Protein AF-A0A250X2G1-F1 (afdb_monomer_lite)

pLDDT: mean 75.76, std 16.81, range [29.83, 97.0]

Structure (mmCIF, N/CA/C/O backbone):
data_AF-A0A250X2G1-F1
#
_entry.id   AF-A0A250X2G1-F1
#
loop_
_atom_site.group_PDB
_atom_site.id
_atom_site.type_symbol
_atom_site.label_atom_id
_atom_site.label_alt_id
_atom_site.label_comp_id
_atom_site.label_asym_id
_atom_site.label_entity_id
_atom_site.label_seq_id
_atom_site.pdbx_PDB_ins_code
_atom_site.Cartn_x
_atom_site.Cartn_y
_atom_site.Cartn_z
_atom_site.occupancy
_atom_site.B_iso_or_equiv
_atom_site.auth_seq_id
_atom_site.auth_comp_id
_atom_site.auth_asym_id
_atom_site.auth_atom_id
_atom_site.pdbx_PDB_model_num
ATOM 1 N N . MET A 1 1 ? 35.159 2.764 -26.626 1.00 33.88 1 MET A N 1
ATOM 2 C CA . MET A 1 1 ? 34.575 4.109 -26.476 1.00 33.88 1 MET A CA 1
ATOM 3 C C . MET A 1 1 ? 33.866 4.099 -25.153 1.00 33.88 1 MET A C 1
ATOM 5 O O . MET A 1 1 ? 32.934 3.318 -25.000 1.00 33.88 1 MET A O 1
ATOM 9 N N . ASP A 1 2 ? 34.379 4.866 -24.204 1.00 29.83 2 ASP A N 1
ATOM 10 C CA . ASP A 1 2 ? 33.822 4.927 -22.861 1.00 29.83 2 ASP A CA 1
ATOM 11 C C . ASP A 1 2 ? 32.439 5.571 -22.923 1.00 29.83 2 ASP A C 1
ATOM 13 O O . ASP A 1 2 ? 32.263 6.663 -23.471 1.00 29.83 2 ASP A O 1
ATOM 17 N N . ILE A 1 3 ? 31.443 4.851 -22.412 1.00 40.16 3 ILE A N 1
ATOM 18 C CA . ILE A 1 3 ? 30.078 5.350 -22.293 1.00 40.16 3 ILE A CA 1
ATOM 19 C C . ILE A 1 3 ? 30.082 6.264 -21.069 1.00 40.16 3 ILE A C 1
ATOM 21 O O . ILE A 1 3 ? 29.868 5.811 -19.951 1.00 40.16 3 ILE A O 1
ATOM 25 N N . ASN A 1 4 ? 30.409 7.542 -21.273 1.00 36.25 4 ASN A N 1
ATOM 26 C CA . ASN A 1 4 ? 30.293 8.544 -20.218 1.00 36.25 4 ASN A CA 1
ATOM 27 C C . ASN A 1 4 ? 28.828 8.622 -19.762 1.00 36.25 4 ASN A C 1
ATOM 29 O O . ASN A 1 4 ? 27.943 8.857 -20.586 1.00 36.25 4 ASN A O 1
ATOM 33 N N . ASP A 1 5 ? 28.592 8.514 -18.452 1.00 42.53 5 ASP A N 1
ATOM 34 C CA . ASP A 1 5 ? 27.271 8.577 -17.794 1.00 42.53 5 ASP A CA 1
ATOM 35 C C . ASP A 1 5 ? 26.609 9.978 -17.839 1.00 42.53 5 ASP A C 1
ATOM 37 O O . ASP A 1 5 ? 25.813 10.361 -16.980 1.00 42.53 5 ASP A O 1
ATOM 41 N N . SER A 1 6 ? 26.930 10.788 -18.849 1.00 39.81 6 SER A N 1
ATOM 42 C CA . SER A 1 6 ? 26.427 12.145 -19.038 1.00 39.81 6 SER A CA 1
ATOM 43 C C . SER A 1 6 ? 25.126 12.163 -19.848 1.00 39.81 6 SER A C 1
ATOM 45 O O . SER A 1 6 ? 25.071 12.730 -20.941 1.00 39.81 6 SER A O 1
ATOM 47 N N . TRP A 1 7 ? 24.059 11.588 -19.288 1.00 42.72 7 TRP A N 1
ATOM 48 C CA . TRP A 1 7 ? 22.692 11.968 -19.659 1.00 42.72 7 TRP A CA 1
ATOM 49 C C . TRP A 1 7 ? 22.438 13.365 -19.077 1.00 42.72 7 TRP A C 1
ATOM 51 O O . TRP A 1 7 ? 22.093 13.510 -17.906 1.00 42.72 7 TRP A O 1
ATOM 61 N N . VAL A 1 8 ? 22.737 14.411 -19.853 1.00 39.31 8 VAL A N 1
ATOM 62 C CA . VAL A 1 8 ? 22.739 15.792 -19.347 1.00 39.31 8 VAL A CA 1
ATOM 63 C C . VAL A 1 8 ? 21.312 16.294 -19.131 1.00 39.31 8 VAL A C 1
ATOM 65 O O . VAL A 1 8 ? 20.535 16.470 -20.064 1.00 39.31 8 VAL A O 1
ATOM 68 N N . TYR A 1 9 ? 21.017 16.536 -17.860 1.00 51.47 9 TYR A N 1
ATOM 69 C CA . TYR A 1 9 ? 19.750 16.991 -17.300 1.00 51.47 9 TYR A CA 1
ATOM 70 C C . TYR A 1 9 ? 19.376 18.402 -17.768 1.00 51.47 9 TYR A C 1
ATOM 72 O O . TYR A 1 9 ? 20.171 19.329 -17.609 1.00 51.47 9 TYR A O 1
ATOM 80 N N . GLU A 1 10 ? 18.143 18.591 -18.243 1.00 43.75 10 GLU A N 1
ATOM 81 C CA . GLU A 1 10 ? 17.621 19.930 -18.551 1.00 43.75 10 GLU A CA 1
ATOM 82 C C . GLU A 1 10 ? 16.968 20.589 -17.318 1.00 43.75 10 GLU A C 1
ATOM 84 O O . GLU A 1 10 ? 17.079 21.803 -17.147 1.00 43.75 10 GLU A O 1
ATOM 89 N N . GLN A 1 11 ? 16.397 19.806 -16.384 1.00 41.06 11 GLN A N 1
ATOM 90 C CA . GLN A 1 11 ? 15.993 20.276 -15.048 1.00 41.06 11 GLN A CA 1
ATOM 91 C C . GLN A 1 11 ? 16.309 19.258 -13.939 1.00 41.06 11 GLN A C 1
ATOM 93 O O . GLN A 1 11 ? 16.274 18.044 -14.129 1.00 41.06 11 GLN A O 1
ATOM 98 N N . LYS A 1 12 ? 16.609 19.763 -12.733 1.00 41.03 12 LYS A N 1
ATOM 99 C CA . LYS A 1 12 ? 17.107 19.001 -11.563 1.00 41.03 12 LYS A CA 1
ATOM 100 C C . LYS A 1 12 ? 16.015 18.194 -10.824 1.00 41.03 12 LYS A C 1
ATOM 102 O O . LYS A 1 12 ? 16.063 18.070 -9.601 1.00 41.03 12 LYS A O 1
ATOM 107 N N . GLY A 1 13 ? 15.011 17.706 -11.550 1.00 44.06 13 GLY A N 1
ATOM 108 C CA . GLY A 1 13 ? 13.838 17.021 -10.997 1.00 44.06 13 GLY A CA 1
ATOM 109 C C . GLY A 1 13 ? 13.086 16.107 -11.969 1.00 44.06 13 GLY A C 1
ATOM 110 O O . GLY A 1 13 ? 12.139 15.456 -11.535 1.00 44.06 13 GLY A O 1
ATOM 111 N N . ASP A 1 14 ? 13.498 16.027 -13.237 1.00 42.91 14 ASP A N 1
ATOM 112 C CA . ASP A 1 14 ? 12.907 15.097 -14.201 1.00 42.91 14 ASP A CA 1
ATOM 113 C C . ASP A 1 14 ? 13.538 13.701 -14.065 1.00 42.91 14 ASP A C 1
ATOM 115 O O . ASP A 1 14 ? 14.758 13.566 -13.955 1.00 42.91 14 ASP A O 1
ATOM 119 N N . ASP A 1 15 ? 12.704 12.657 -14.073 1.00 50.09 15 ASP A N 1
ATOM 120 C CA . ASP A 1 15 ? 13.157 11.260 -14.079 1.00 50.09 15 ASP A CA 1
ATOM 121 C C . ASP A 1 15 ? 13.902 10.981 -15.404 1.00 50.09 15 ASP A C 1
ATOM 123 O O . ASP A 1 15 ? 13.287 11.114 -16.470 1.00 50.09 15 ASP A O 1
ATOM 127 N N . PRO A 1 16 ? 15.198 10.603 -15.384 1.00 50.06 16 PRO A N 1
ATOM 128 C CA . PRO A 1 16 ? 15.990 10.407 -16.602 1.00 50.06 16 PRO A CA 1
ATOM 129 C C . PRO A 1 16 ? 15.422 9.323 -17.528 1.00 50.06 16 PRO A C 1
ATOM 131 O O . PRO A 1 16 ? 15.729 9.312 -18.720 1.00 50.06 16 PRO A O 1
ATOM 134 N N . ASP A 1 17 ? 14.555 8.442 -17.021 1.00 55.06 17 ASP A N 1
ATOM 135 C CA . ASP A 1 17 ? 13.946 7.386 -17.820 1.00 55.06 17 ASP A CA 1
ATOM 136 C C . ASP A 1 17 ? 12.686 7.839 -18.594 1.00 55.06 17 ASP A C 1
ATOM 138 O O . ASP A 1 17 ? 12.132 7.046 -19.365 1.00 55.06 17 ASP A O 1
ATOM 142 N N . MET A 1 18 ? 12.184 9.068 -18.404 1.00 54.69 18 MET A N 1
ATOM 143 C CA . MET A 1 18 ? 10.912 9.496 -19.014 1.00 54.69 18 MET A CA 1
ATOM 144 C C . MET A 1 18 ? 10.979 9.748 -20.525 1.00 54.69 18 MET A C 1
ATOM 146 O O . MET A 1 18 ? 9.951 9.634 -21.194 1.00 54.69 18 MET A O 1
ATOM 150 N N . PHE A 1 19 ? 12.151 10.070 -21.074 1.00 63.50 19 PHE A N 1
ATOM 151 C CA . PHE A 1 19 ? 12.263 10.577 -22.442 1.00 63.50 19 PHE A CA 1
ATOM 152 C C . PHE A 1 19 ? 12.834 9.533 -23.404 1.00 63.50 19 PHE A C 1
ATOM 154 O O . PHE A 1 19 ? 14.001 9.151 -23.331 1.00 63.50 19 PHE A O 1
ATOM 161 N N . GLY A 1 20 ? 11.980 9.070 -24.321 1.00 69.44 20 GLY A N 1
ATOM 162 C CA . GLY A 1 20 ? 12.413 8.322 -25.500 1.00 69.44 20 GLY A CA 1
ATOM 163 C C . GLY A 1 20 ? 12.971 9.254 -26.576 1.00 69.44 20 GLY A C 1
ATOM 164 O O . GLY A 1 20 ? 12.883 10.474 -26.469 1.00 69.44 20 GLY A O 1
ATOM 165 N N . CYS A 1 21 ? 13.510 8.684 -27.645 1.00 76.25 21 CYS A N 1
ATOM 166 C CA . CYS A 1 21 ? 13.872 9.436 -28.841 1.00 76.25 21 CYS A CA 1
ATOM 167 C C . CYS A 1 21 ? 13.600 8.592 -30.086 1.00 76.25 21 CYS A C 1
ATOM 169 O O . CYS A 1 21 ? 13.632 7.360 -30.041 1.00 76.25 21 CYS A O 1
ATOM 171 N N . SER A 1 22 ? 13.360 9.248 -31.219 1.00 72.81 22 SER A N 1
ATOM 172 C CA . SER A 1 22 ? 13.334 8.569 -32.515 1.00 72.81 22 SER A CA 1
ATOM 173 C C . SER A 1 22 ? 14.594 8.884 -33.309 1.00 72.81 22 SER A C 1
ATOM 175 O O . SER A 1 22 ? 15.110 10.000 -33.276 1.00 72.81 22 SER A O 1
ATOM 177 N N . THR A 1 23 ? 15.060 7.913 -34.092 1.00 66.62 23 THR A N 1
ATOM 178 C CA . THR A 1 23 ? 16.012 8.175 -35.173 1.00 66.62 23 THR A CA 1
ATOM 179 C C . THR A 1 23 ? 15.367 9.071 -36.232 1.00 66.62 23 THR A C 1
ATOM 181 O O . THR A 1 23 ? 14.164 8.967 -36.489 1.00 66.62 23 THR A O 1
ATOM 184 N N . SER A 1 24 ? 16.179 9.902 -36.889 1.00 56.06 24 SER A N 1
ATOM 185 C CA . SER A 1 24 ? 15.794 10.913 -37.894 1.00 56.06 24 SER A CA 1
ATOM 186 C C . SER A 1 24 ? 15.212 10.362 -39.209 1.0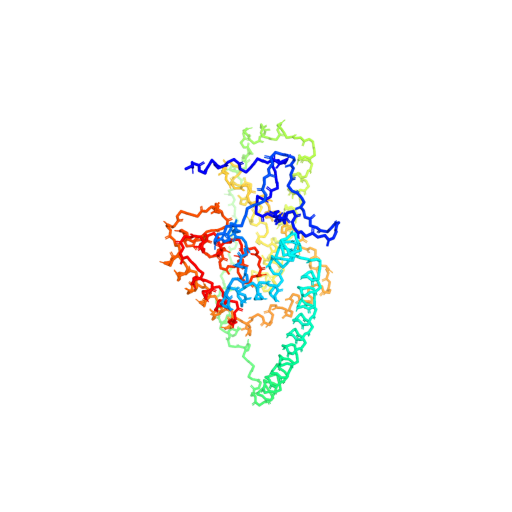0 56.06 24 SER A C 1
ATOM 188 O O . SER A 1 24 ? 15.022 11.100 -40.169 1.00 56.06 24 SER A O 1
ATOM 190 N N . THR A 1 25 ? 14.926 9.063 -39.270 1.00 54.12 25 THR A N 1
ATOM 191 C CA . THR A 1 25 ? 14.362 8.346 -40.422 1.00 54.12 25 THR A CA 1
ATOM 192 C C . THR A 1 25 ? 12.835 8.185 -40.359 1.00 54.12 25 THR A C 1
ATOM 194 O O . THR A 1 25 ? 12.277 7.383 -41.108 1.00 54.12 25 THR A O 1
ATOM 197 N N . LYS A 1 26 ? 12.142 8.908 -39.466 1.00 54.53 26 LYS A N 1
ATOM 198 C CA . LYS A 1 26 ? 10.669 8.932 -39.357 1.00 54.53 26 LYS A CA 1
ATOM 199 C C . LYS A 1 26 ? 10.124 10.347 -39.624 1.00 54.53 26 LYS A C 1
ATOM 201 O O . LYS A 1 26 ? 10.763 11.306 -39.218 1.00 54.53 26 LYS A O 1
ATOM 206 N N . GLU A 1 27 ? 8.945 10.449 -40.261 1.00 48.59 27 GLU A N 1
ATOM 207 C CA . GLU A 1 27 ? 8.225 11.684 -40.673 1.00 48.59 27 GLU A CA 1
ATOM 208 C C . GLU A 1 27 ? 6.735 11.633 -40.234 1.00 48.59 27 GLU A C 1
ATOM 210 O O . GLU A 1 27 ? 6.148 10.560 -40.361 1.00 48.59 27 GLU A O 1
ATOM 215 N N . GLY A 1 28 ? 6.026 12.662 -39.714 1.00 55.69 28 GLY A N 1
ATOM 216 C CA . GLY A 1 28 ? 6.339 14.062 -39.322 1.00 55.69 28 GLY A CA 1
ATOM 217 C C . GLY A 1 28 ? 6.015 14.392 -37.827 1.00 55.69 28 GLY A C 1
ATOM 218 O O . GLY A 1 28 ? 5.289 13.642 -37.203 1.00 55.69 28 GLY A O 1
ATOM 219 N N . TRP A 1 29 ? 6.451 15.525 -37.253 1.00 59.16 29 TRP A N 1
ATOM 220 C CA . TRP A 1 29 ? 5.910 16.226 -36.042 1.00 59.16 29 TRP A CA 1
ATOM 221 C C . TRP A 1 29 ? 5.756 15.557 -34.646 1.00 59.16 29 TRP A C 1
ATOM 223 O O . TRP A 1 29 ? 5.623 16.303 -33.677 1.00 59.16 29 TRP A O 1
ATOM 233 N N . TRP A 1 30 ? 5.683 14.230 -34.489 1.00 62.72 30 TRP A N 1
ATOM 234 C CA . TRP A 1 30 ? 5.196 13.594 -33.237 1.00 62.72 30 TRP A CA 1
ATOM 235 C C . TRP A 1 30 ? 6.233 12.813 -32.418 1.00 62.72 30 TRP A C 1
ATOM 237 O O . TRP A 1 30 ? 5.886 12.305 -31.353 1.00 62.72 30 TRP A O 1
ATOM 247 N N . TRP A 1 31 ? 7.464 12.641 -32.903 1.00 64.38 31 TRP A N 1
ATOM 248 C CA . TRP A 1 31 ? 8.543 12.073 -32.085 1.00 64.38 31 TRP A CA 1
ATOM 249 C C . TRP A 1 31 ? 9.261 13.174 -31.310 1.00 64.38 31 TRP A C 1
ATOM 251 O O . TRP A 1 31 ? 9.264 14.343 -31.697 1.00 64.38 31 TRP A O 1
ATOM 261 N N . ARG A 1 32 ? 9.945 12.770 -30.241 1.00 71.88 32 ARG A N 1
ATOM 262 C CA . ARG A 1 32 ? 10.913 13.621 -29.557 1.00 71.88 32 ARG A CA 1
ATOM 263 C C . ARG A 1 32 ? 12.231 13.612 -30.331 1.00 71.88 32 ARG A C 1
ATOM 265 O O . ARG A 1 32 ? 12.871 12.566 -30.467 1.00 71.88 32 ARG A O 1
ATOM 272 N N . GLU A 1 33 ? 12.618 14.771 -30.852 1.00 71.44 33 GLU A N 1
ATOM 273 C CA . GLU A 1 33 ? 13.955 14.995 -31.409 1.00 71.44 33 GLU A CA 1
ATOM 274 C C . GLU A 1 33 ? 14.975 15.175 -30.287 1.00 71.44 33 GLU A C 1
ATOM 276 O O . GLU A 1 33 ? 14.679 15.743 -29.233 1.00 71.44 33 GLU A O 1
ATOM 281 N N . CYS A 1 34 ? 16.189 14.680 -30.511 1.00 73.88 34 CYS A N 1
ATOM 282 C CA . CYS A 1 34 ? 17.312 14.976 -29.636 1.00 73.88 34 CYS A CA 1
ATOM 283 C C . CYS A 1 34 ? 17.761 16.439 -29.835 1.00 73.88 34 CYS A C 1
ATOM 285 O O . CYS A 1 34 ? 17.737 16.921 -30.970 1.00 73.88 34 CYS A O 1
ATOM 287 N N . PRO A 1 35 ? 18.217 17.148 -28.783 1.00 76.88 35 PRO A N 1
ATOM 288 C CA . PRO A 1 35 ? 18.812 18.474 -28.945 1.00 76.88 35 PRO A CA 1
ATOM 289 C C . PRO A 1 35 ? 20.050 18.416 -29.850 1.00 76.88 35 PRO A C 1
ATOM 291 O O . PRO A 1 35 ? 20.709 17.382 -29.923 1.00 76.88 35 PRO A O 1
ATOM 294 N N . SER A 1 36 ? 20.424 19.536 -30.475 1.00 74.88 36 SER A N 1
ATOM 295 C CA . SER A 1 36 ? 21.350 19.622 -31.625 1.00 74.88 36 SER A CA 1
ATOM 296 C C . SER A 1 36 ? 22.748 18.988 -31.483 1.00 74.88 36 SER A C 1
ATOM 298 O O . SER A 1 36 ? 23.453 18.868 -32.480 1.00 74.88 36 SER A O 1
ATOM 300 N N . ASN A 1 37 ? 23.158 18.601 -30.271 1.00 81.12 37 ASN A N 1
ATOM 301 C CA . ASN A 1 37 ? 24.442 17.955 -29.967 1.00 81.12 37 ASN A CA 1
ATOM 302 C C . ASN A 1 37 ? 24.308 16.466 -29.572 1.00 81.12 37 ASN A C 1
ATOM 304 O O . ASN A 1 37 ? 25.303 15.845 -29.203 1.00 81.12 37 ASN A O 1
ATOM 308 N N . TYR A 1 38 ? 23.102 15.892 -29.621 1.00 75.75 38 TYR A N 1
ATOM 309 C CA . TYR A 1 38 ? 22.805 14.519 -29.207 1.00 75.75 38 TYR A CA 1
ATOM 310 C C . TYR A 1 38 ? 22.219 13.714 -30.367 1.00 75.75 38 TYR A C 1
ATOM 312 O O . TYR A 1 38 ? 21.352 14.189 -31.095 1.00 75.75 38 TYR A O 1
ATOM 320 N N . ASN A 1 39 ? 22.653 12.461 -30.497 1.00 76.88 39 ASN A N 1
ATOM 321 C CA . ASN A 1 39 ? 22.121 11.516 -31.474 1.00 76.88 39 ASN A CA 1
ATOM 322 C C . ASN A 1 39 ? 21.300 10.439 -30.764 1.00 76.88 39 ASN A C 1
ATOM 324 O O . ASN A 1 39 ? 21.761 9.857 -29.782 1.00 76.88 39 ASN A O 1
ATOM 328 N N . CYS A 1 40 ? 20.118 10.127 -31.295 1.00 76.94 40 CYS A N 1
ATOM 329 C CA . CYS A 1 40 ? 19.324 9.009 -30.800 1.00 76.94 40 CYS A CA 1
ATOM 330 C C . CYS A 1 40 ? 19.981 7.674 -31.182 1.00 76.94 40 CYS A C 1
ATOM 332 O O . CYS A 1 40 ? 20.226 7.420 -32.364 1.00 76.94 40 CYS A O 1
ATOM 334 N N . ILE A 1 41 ? 20.238 6.815 -30.193 1.00 77.44 41 ILE A N 1
ATOM 335 C CA . ILE A 1 41 ? 20.803 5.474 -30.386 1.00 77.44 41 ILE A CA 1
ATOM 336 C C . ILE A 1 41 ? 19.870 4.404 -29.816 1.00 77.44 41 ILE A C 1
ATOM 338 O O . ILE A 1 41 ? 19.282 4.570 -28.751 1.00 77.44 41 ILE A O 1
ATOM 342 N N . THR A 1 42 ? 19.750 3.278 -30.515 1.00 77.31 42 THR A N 1
ATOM 343 C CA . THR A 1 42 ? 18.987 2.115 -30.046 1.00 77.31 42 THR A CA 1
ATOM 344 C C . THR A 1 42 ? 19.885 1.204 -29.212 1.00 77.31 42 THR A C 1
ATOM 346 O O . THR A 1 42 ? 20.829 0.617 -29.745 1.00 77.31 42 THR A O 1
ATOM 349 N N . THR A 1 43 ? 19.596 1.056 -27.920 1.00 73.88 43 THR A N 1
ATOM 350 C CA . THR A 1 43 ? 20.282 0.101 -27.038 1.00 73.88 43 THR A CA 1
ATOM 351 C C . THR A 1 43 ? 19.658 -1.294 -27.132 1.00 73.88 43 THR A C 1
ATOM 353 O O . THR A 1 43 ? 18.470 -1.437 -27.412 1.00 73.88 43 THR A O 1
ATOM 356 N N . ALA A 1 44 ? 20.455 -2.341 -26.888 1.00 70.19 44 ALA A N 1
ATOM 357 C CA . ALA A 1 44 ? 19.969 -3.727 -26.889 1.00 70.19 44 ALA A CA 1
ATOM 358 C C . ALA A 1 44 ? 19.073 -4.055 -25.677 1.00 70.19 44 ALA A C 1
ATOM 360 O O . ALA A 1 44 ? 18.228 -4.944 -25.751 1.00 70.19 44 ALA A O 1
ATOM 361 N N . GLU A 1 45 ? 19.242 -3.320 -24.575 1.00 68.88 45 GLU A N 1
ATOM 362 C CA . GLU A 1 45 ? 18.444 -3.440 -23.357 1.00 68.88 45 GLU A CA 1
ATOM 363 C C . GLU A 1 45 ? 17.752 -2.115 -23.019 1.00 68.88 45 GLU A C 1
ATOM 365 O O . GLU A 1 45 ? 18.212 -1.032 -23.394 1.00 68.88 45 GLU A O 1
ATOM 370 N N . SER A 1 46 ? 16.625 -2.205 -22.310 1.00 70.31 46 SER A N 1
ATOM 371 C CA . SER A 1 46 ? 15.859 -1.039 -21.867 1.00 70.31 46 SER A CA 1
ATOM 372 C C . SER A 1 46 ? 16.565 -0.337 -20.711 1.00 70.31 46 SER A C 1
ATOM 374 O O . SER A 1 46 ? 16.686 -0.890 -19.621 1.00 70.31 46 SER A O 1
ATOM 376 N N . THR A 1 47 ? 16.922 0.928 -20.907 1.00 69.00 47 THR A N 1
ATOM 377 C CA . THR A 1 47 ? 17.385 1.830 -19.844 1.00 69.00 47 THR A CA 1
ATOM 378 C C . THR A 1 47 ? 16.248 2.344 -18.950 1.00 69.00 47 THR A C 1
ATOM 380 O O . THR A 1 47 ? 16.417 3.361 -18.302 1.00 69.00 47 THR A O 1
ATOM 383 N N . ALA A 1 48 ? 15.070 1.712 -18.905 1.00 69.50 48 ALA A N 1
ATOM 384 C CA . ALA A 1 48 ? 14.002 2.090 -17.971 1.00 69.50 48 ALA A CA 1
ATOM 385 C C . ALA A 1 48 ? 14.144 1.337 -16.636 1.00 69.50 48 ALA A C 1
ATOM 387 O O . ALA A 1 48 ? 14.297 0.120 -16.624 1.00 69.50 48 ALA A O 1
ATOM 388 N N . VAL A 1 49 ? 14.053 2.030 -15.499 1.00 71.94 49 VAL A N 1
ATOM 389 C CA . VAL A 1 49 ? 13.760 1.434 -14.186 1.00 71.94 49 VAL A CA 1
ATOM 390 C C . VAL A 1 49 ? 12.301 0.978 -14.188 1.00 71.94 49 VAL A C 1
ATOM 392 O O . VAL A 1 49 ? 11.996 -0.079 -13.661 1.00 71.94 49 VAL A O 1
ATOM 395 N N . ASN A 1 50 ? 11.394 1.731 -14.819 1.00 77.69 50 ASN A N 1
ATOM 396 C CA . ASN A 1 50 ? 9.956 1.595 -14.561 1.00 77.69 50 ASN A CA 1
ATOM 397 C C . ASN A 1 50 ? 9.177 0.763 -15.615 1.00 77.69 50 ASN A C 1
ATOM 399 O O . ASN A 1 50 ? 7.967 0.583 -15.474 1.00 77.69 50 ASN A O 1
ATOM 403 N N . ALA A 1 51 ? 9.827 0.241 -16.671 1.00 81.69 51 ALA A N 1
ATOM 404 C CA . ALA A 1 51 ? 9.159 -0.432 -17.803 1.00 81.69 51 ALA A CA 1
ATOM 405 C C . ALA A 1 51 ? 9.947 -1.616 -18.404 1.00 81.69 51 ALA A C 1
ATOM 407 O O . ALA A 1 51 ? 11.151 -1.514 -18.643 1.00 81.69 51 ALA A O 1
ATOM 408 N N . ALA A 1 52 ? 9.244 -2.710 -18.726 1.00 85.50 52 ALA A N 1
ATOM 409 C CA . ALA A 1 52 ? 9.821 -3.921 -19.329 1.00 85.50 52 ALA A CA 1
ATOM 410 C C . ALA A 1 52 ? 10.006 -3.820 -20.857 1.00 85.50 52 ALA A C 1
ATOM 412 O O . ALA A 1 52 ? 11.001 -4.302 -21.406 1.00 85.50 52 ALA A O 1
ATOM 413 N N . GLY A 1 53 ? 9.069 -3.163 -21.544 1.00 86.69 53 GLY A N 1
ATOM 414 C CA . GLY A 1 53 ? 9.084 -2.982 -22.996 1.00 86.69 53 GLY A CA 1
ATOM 415 C C . GLY A 1 53 ? 8.577 -4.201 -23.776 1.00 86.69 53 GLY A C 1
ATOM 416 O O . GLY A 1 53 ? 8.078 -5.170 -23.214 1.00 86.69 53 GLY A O 1
ATOM 417 N N . PHE A 1 54 ? 8.697 -4.146 -25.104 1.00 88.44 54 PHE A N 1
ATOM 418 C CA . PHE A 1 54 ? 8.007 -5.067 -26.022 1.00 88.44 54 PHE A CA 1
ATOM 419 C C . PHE A 1 54 ? 8.940 -6.002 -26.819 1.00 88.44 54 PHE A C 1
ATOM 421 O O . PHE A 1 54 ? 8.508 -6.627 -27.782 1.00 88.44 54 PHE A O 1
ATOM 428 N N . HIS A 1 55 ? 10.214 -6.132 -26.426 1.00 85.94 55 HIS A N 1
ATOM 429 C CA . HIS A 1 55 ? 11.232 -6.891 -27.178 1.00 85.94 55 HIS A CA 1
ATOM 430 C C . HIS A 1 55 ? 10.937 -8.395 -27.329 1.00 85.94 55 HIS A C 1
ATOM 432 O O . HIS A 1 55 ? 11.435 -9.036 -28.249 1.00 85.94 55 HIS A O 1
ATOM 438 N N . ASN A 1 56 ? 10.146 -8.976 -26.424 1.00 90.25 56 ASN A N 1
ATOM 439 C CA . ASN A 1 56 ? 9.667 -10.354 -26.516 1.00 90.25 56 ASN A CA 1
ATOM 440 C C . ASN A 1 56 ? 8.302 -10.495 -25.822 1.00 90.25 56 ASN A C 1
ATOM 442 O O . ASN A 1 56 ? 7.883 -9.613 -25.072 1.00 90.25 56 ASN A O 1
ATOM 446 N N . ALA A 1 57 ? 7.623 -11.624 -26.042 1.00 92.75 57 ALA A N 1
ATOM 447 C CA . ALA A 1 57 ? 6.280 -11.872 -25.513 1.00 92.75 57 ALA A CA 1
ATOM 448 C C . ALA A 1 57 ? 6.187 -11.828 -23.972 1.00 92.75 57 ALA A C 1
ATOM 450 O O . ALA A 1 57 ? 5.157 -11.420 -23.441 1.00 92.75 57 ALA A O 1
ATOM 451 N N . GLY A 1 58 ? 7.248 -12.209 -23.250 1.00 90.75 58 GLY A N 1
ATOM 452 C CA . GLY A 1 58 ? 7.282 -12.171 -21.784 1.00 90.75 58 GLY A CA 1
ATOM 453 C C . GLY A 1 58 ? 7.367 -10.745 -21.236 1.00 90.75 58 GLY A C 1
ATOM 454 O O . GLY A 1 58 ? 6.595 -10.377 -20.353 1.00 90.75 58 GLY A O 1
ATOM 455 N N . LEU A 1 59 ? 8.246 -9.914 -21.804 1.00 89.88 59 LEU A N 1
ATOM 456 C CA . LEU A 1 59 ? 8.343 -8.493 -21.447 1.00 89.88 59 LEU A CA 1
ATOM 457 C C . LEU A 1 59 ? 7.076 -7.729 -21.854 1.00 89.88 59 LEU A C 1
ATOM 459 O O . LEU A 1 59 ? 6.532 -6.979 -21.046 1.00 89.88 59 LEU A O 1
ATOM 463 N N . ALA A 1 60 ? 6.538 -8.012 -23.046 1.00 92.56 60 ALA A N 1
ATOM 464 C CA . ALA A 1 60 ? 5.276 -7.443 -23.512 1.00 92.56 60 ALA A CA 1
ATOM 465 C C . ALA A 1 60 ? 4.103 -7.801 -22.581 1.00 92.56 60 ALA A C 1
ATOM 467 O O . ALA A 1 60 ? 3.263 -6.949 -22.301 1.00 92.56 60 ALA A O 1
ATOM 468 N N . PHE A 1 61 ? 4.059 -9.029 -22.047 1.00 93.25 61 PHE A N 1
ATOM 469 C CA . PHE A 1 61 ? 3.085 -9.411 -21.023 1.00 93.25 61 PHE A CA 1
ATOM 470 C C . PHE A 1 61 ? 3.256 -8.596 -19.731 1.00 93.25 61 PHE A C 1
ATOM 472 O O . PHE A 1 61 ? 2.262 -8.113 -19.197 1.00 93.25 61 PHE A O 1
ATOM 479 N N . ILE A 1 62 ? 4.489 -8.382 -19.257 1.00 92.44 62 ILE A N 1
ATOM 480 C CA . ILE A 1 62 ? 4.766 -7.587 -18.046 1.00 92.44 62 ILE A CA 1
ATOM 481 C C . ILE A 1 62 ? 4.393 -6.106 -18.244 1.00 92.44 62 ILE A C 1
ATOM 483 O O . ILE A 1 62 ? 3.756 -5.521 -17.368 1.00 92.44 62 ILE A O 1
ATOM 487 N N . THR A 1 63 ? 4.715 -5.496 -19.388 1.00 91.88 63 THR A N 1
ATOM 488 C CA . THR A 1 63 ? 4.297 -4.114 -19.691 1.00 91.88 63 THR A CA 1
ATOM 489 C C . THR A 1 63 ? 2.779 -4.006 -19.889 1.00 91.88 63 THR A C 1
ATOM 491 O O . THR A 1 63 ? 2.166 -3.066 -19.387 1.00 91.88 63 THR A O 1
ATOM 494 N N . ASN A 1 64 ? 2.123 -4.982 -20.523 1.00 93.12 64 ASN A N 1
ATOM 495 C CA . ASN A 1 64 ? 0.658 -4.986 -20.604 1.00 93.12 64 ASN A CA 1
ATOM 496 C C . ASN A 1 64 ? 0.014 -5.157 -19.222 1.00 93.12 64 ASN A C 1
ATOM 498 O O . ASN A 1 64 ? -0.966 -4.480 -18.925 1.00 93.12 64 ASN A O 1
ATOM 502 N N . TRP A 1 65 ? 0.598 -5.985 -18.352 1.00 91.62 65 TRP A N 1
ATOM 503 C CA . TRP A 1 65 ? 0.187 -6.114 -16.957 1.00 91.62 65 TRP A CA 1
ATOM 504 C C . TRP A 1 65 ? 0.273 -4.771 -16.214 1.00 91.62 65 TRP A C 1
ATOM 506 O O . TRP A 1 65 ? -0.724 -4.371 -15.622 1.00 91.62 65 TRP A O 1
ATOM 516 N N . GLN A 1 66 ? 1.393 -4.034 -16.322 1.00 91.56 66 GLN A N 1
ATOM 517 C CA . GLN A 1 66 ? 1.550 -2.672 -15.760 1.00 91.56 66 GLN A CA 1
ATOM 518 C C . GLN A 1 66 ? 0.433 -1.717 -16.192 1.00 91.56 66 GLN A C 1
ATOM 520 O O . GLN A 1 66 ? -0.124 -0.973 -15.381 1.00 91.56 66 GLN A O 1
ATOM 525 N N . ILE A 1 67 ? 0.113 -1.728 -17.489 1.00 91.75 67 ILE A N 1
ATOM 526 C CA . ILE A 1 67 ? -0.925 -0.871 -18.063 1.00 91.75 67 ILE A CA 1
ATOM 527 C C . ILE A 1 67 ? -2.305 -1.288 -17.532 1.00 91.75 67 ILE A C 1
ATOM 529 O O . ILE A 1 67 ? -3.110 -0.433 -17.167 1.00 91.75 67 ILE A O 1
ATOM 533 N N . MET A 1 68 ? -2.567 -2.593 -17.417 1.00 90.44 68 MET A N 1
ATOM 534 C CA . MET A 1 68 ? -3.824 -3.132 -16.890 1.00 90.44 68 MET A CA 1
ATOM 535 C C . MET A 1 68 ? -4.026 -2.879 -15.388 1.00 90.44 68 MET A C 1
ATOM 537 O O . MET A 1 68 ? -5.169 -2.685 -14.979 1.00 90.44 68 MET A O 1
ATOM 541 N N . THR A 1 69 ? -2.960 -2.842 -14.581 1.00 90.00 69 THR A N 1
ATOM 542 C CA . THR A 1 69 ? -3.012 -2.473 -13.152 1.00 90.00 69 THR A CA 1
ATOM 543 C C . THR A 1 69 ? -3.044 -0.963 -12.907 1.00 90.00 69 THR A C 1
ATOM 545 O O . THR A 1 69 ? -3.132 -0.549 -11.756 1.00 90.00 69 THR A O 1
ATOM 548 N N . LEU A 1 70 ? -3.009 -0.136 -13.962 1.00 90.00 70 LEU A N 1
ATOM 549 C CA . LEU A 1 70 ? -2.954 1.333 -13.898 1.00 90.00 70 LEU A CA 1
ATOM 550 C C . LEU A 1 70 ? -1.697 1.884 -13.193 1.00 90.00 70 LEU A C 1
ATOM 552 O O . LEU A 1 70 ? -1.691 3.021 -12.722 1.00 90.00 70 LEU A O 1
ATOM 556 N N . THR A 1 71 ? -0.598 1.127 -13.186 1.00 88.25 71 THR A N 1
ATOM 557 C CA . THR A 1 71 ? 0.649 1.481 -12.486 1.00 88.25 71 THR A CA 1
ATOM 558 C C . THR A 1 71 ? 1.766 1.776 -13.481 1.00 88.25 71 THR A C 1
ATOM 560 O O . THR A 1 71 ? 2.231 0.877 -14.179 1.00 88.25 71 THR A O 1
ATOM 563 N N . GLY A 1 72 ? 2.186 3.040 -13.593 1.00 86.44 72 GLY A N 1
ATOM 564 C CA . GLY A 1 72 ? 3.147 3.462 -14.625 1.00 86.44 72 GLY A CA 1
ATOM 565 C C . GLY A 1 72 ? 2.615 3.344 -16.063 1.00 86.44 72 GLY A C 1
ATOM 566 O O . GLY A 1 72 ? 3.397 3.285 -17.015 1.00 86.44 72 GLY A O 1
ATOM 567 N N . TRP A 1 73 ? 1.291 3.295 -16.246 1.00 88.62 73 TRP A N 1
ATOM 568 C CA . TRP A 1 73 ? 0.669 3.157 -17.567 1.00 88.62 73 TRP A CA 1
ATOM 569 C C . TRP A 1 73 ? 0.929 4.379 -18.461 1.00 88.62 73 TRP A C 1
ATOM 571 O O . TRP A 1 73 ? 1.237 4.218 -19.640 1.00 88.62 73 TRP A O 1
ATOM 581 N N . THR A 1 74 ? 0.884 5.591 -17.895 1.00 88.12 74 THR A N 1
ATOM 582 C CA . THR A 1 74 ? 1.213 6.848 -18.587 1.00 88.12 74 THR A CA 1
ATOM 583 C C . THR A 1 74 ? 2.668 6.873 -19.039 1.00 88.12 74 THR A C 1
ATOM 585 O O . THR A 1 74 ? 2.943 7.231 -20.178 1.00 88.12 74 THR A O 1
ATOM 588 N N . PHE A 1 75 ? 3.591 6.436 -18.181 1.00 85.44 75 PHE A N 1
ATOM 589 C CA . PHE A 1 75 ? 5.016 6.333 -18.491 1.00 85.44 75 PHE A CA 1
ATOM 590 C C . PHE A 1 75 ? 5.263 5.391 -19.679 1.00 85.44 75 PHE A C 1
ATOM 592 O O . PHE A 1 75 ? 5.891 5.788 -20.658 1.00 85.44 75 PHE A O 1
ATOM 599 N N . ASN A 1 76 ? 4.695 4.178 -19.649 1.00 87.69 76 ASN A N 1
ATOM 600 C CA . ASN A 1 76 ? 4.771 3.247 -20.781 1.00 87.69 76 ASN A CA 1
ATOM 601 C C . ASN A 1 76 ? 4.133 3.839 -22.052 1.00 87.69 76 ASN A C 1
ATOM 603 O O . ASN A 1 76 ? 4.681 3.684 -23.142 1.00 87.69 76 ASN A O 1
ATOM 607 N N . MET A 1 77 ? 3.002 4.541 -21.923 1.00 88.31 77 MET A N 1
ATOM 608 C CA . MET A 1 77 ? 2.321 5.197 -23.039 1.00 88.31 77 MET A CA 1
ATOM 609 C C . MET A 1 77 ? 3.204 6.269 -23.696 1.00 88.31 77 MET A C 1
ATOM 611 O O . MET A 1 77 ? 3.502 6.147 -24.882 1.00 88.31 77 MET A O 1
ATOM 615 N N . PHE A 1 78 ? 3.659 7.276 -22.944 1.00 84.69 78 PHE A N 1
ATOM 616 C CA . PHE A 1 78 ? 4.483 8.368 -23.474 1.00 84.69 78 PHE A CA 1
ATOM 617 C C . PHE A 1 78 ? 5.828 7.864 -24.010 1.00 84.69 78 PHE A C 1
ATOM 619 O O . PHE A 1 78 ? 6.184 8.187 -25.140 1.00 84.69 78 PHE A O 1
ATOM 626 N N . ARG A 1 79 ? 6.514 6.965 -23.288 1.00 81.88 79 ARG A N 1
ATOM 627 C CA . ARG A 1 79 ? 7.772 6.365 -23.762 1.00 81.88 79 ARG A CA 1
ATOM 628 C C . ARG A 1 79 ? 7.589 5.555 -25.051 1.00 81.88 79 ARG A C 1
ATOM 630 O O . ARG A 1 79 ? 8.512 5.491 -25.858 1.00 81.88 79 ARG A O 1
ATOM 637 N N . THR A 1 80 ? 6.425 4.944 -25.284 1.00 83.25 80 THR A N 1
ATOM 638 C CA . THR A 1 80 ? 6.161 4.246 -26.557 1.00 83.25 80 THR A CA 1
ATOM 639 C C . THR A 1 80 ? 5.783 5.229 -27.672 1.00 83.25 80 THR A C 1
ATOM 641 O O . THR A 1 80 ? 6.219 5.041 -28.804 1.00 83.25 80 THR A O 1
ATOM 644 N N . ILE A 1 81 ? 5.068 6.321 -27.370 1.00 83.31 81 ILE A N 1
ATOM 645 C CA . ILE A 1 81 ? 4.798 7.405 -28.334 1.00 83.31 81 ILE A CA 1
ATOM 646 C C . ILE A 1 81 ? 6.111 8.023 -28.843 1.00 83.31 81 ILE A C 1
ATOM 648 O O . ILE A 1 81 ? 6.332 8.021 -30.054 1.00 83.31 81 ILE A O 1
ATOM 652 N N . ASP A 1 82 ? 6.994 8.457 -27.933 1.00 79.81 82 ASP A N 1
ATOM 653 C CA . ASP A 1 82 ? 8.265 9.128 -28.256 1.00 79.81 82 ASP A CA 1
ATOM 654 C C . ASP A 1 82 ? 9.188 8.254 -29.129 1.00 79.81 82 ASP A C 1
ATOM 656 O O . ASP A 1 82 ? 9.862 8.763 -30.026 1.00 79.81 82 ASP A O 1
ATOM 660 N N . ASN A 1 83 ? 9.200 6.934 -28.892 1.00 76.38 83 ASN A N 1
ATOM 661 C CA . ASN A 1 83 ? 10.060 5.984 -29.607 1.00 76.38 83 ASN A CA 1
ATOM 662 C C . ASN A 1 83 ? 9.429 5.412 -30.895 1.00 76.38 83 ASN A C 1
ATOM 664 O O . ASN A 1 83 ? 10.162 5.075 -31.830 1.00 76.38 83 ASN A O 1
ATOM 668 N N . SER A 1 84 ? 8.100 5.234 -30.970 1.00 77.81 84 SER A N 1
ATOM 669 C CA . SER A 1 84 ? 7.441 4.526 -32.084 1.00 77.81 84 SER A CA 1
ATOM 670 C C . SER A 1 84 ? 6.506 5.395 -32.924 1.00 77.81 84 SER A C 1
ATOM 672 O O . SER A 1 84 ? 6.821 5.625 -34.094 1.00 77.81 84 SER A O 1
ATOM 674 N N . SER A 1 85 ? 5.355 5.797 -32.374 1.00 79.44 85 SER A N 1
ATOM 675 C CA . SER A 1 85 ? 4.283 6.543 -33.054 1.00 79.44 85 SER A CA 1
ATOM 676 C C . SER A 1 85 ? 3.153 6.923 -32.076 1.00 79.44 85 SER A C 1
ATOM 678 O O . SER A 1 85 ? 2.912 6.194 -31.110 1.00 79.44 85 SER A O 1
ATOM 680 N N . PRO A 1 86 ? 2.362 7.981 -32.348 1.00 81.00 86 PRO A N 1
ATOM 681 C CA . PRO A 1 86 ? 1.211 8.369 -31.523 1.00 81.00 86 PRO A CA 1
ATOM 682 C C . PRO A 1 86 ? 0.119 7.290 -31.452 1.00 81.00 86 PRO A C 1
ATOM 684 O O . PRO A 1 86 ? -0.617 7.211 -30.469 1.00 81.00 86 PRO A O 1
ATOM 687 N N . PHE A 1 87 ? 0.038 6.401 -32.449 1.00 84.44 87 PHE A N 1
ATOM 688 C CA . PHE A 1 87 ? -0.897 5.271 -32.453 1.00 84.44 87 PHE A CA 1
ATOM 689 C C . PHE A 1 87 ? -0.627 4.264 -31.319 1.00 84.44 87 PHE A C 1
ATOM 691 O O . PHE A 1 87 ? -1.562 3.616 -30.849 1.00 84.44 87 PHE A O 1
ATOM 698 N N . ALA A 1 88 ? 0.608 4.180 -30.805 1.00 83.12 88 ALA A N 1
ATOM 699 C CA . ALA A 1 88 ? 0.902 3.404 -29.598 1.00 83.12 88 ALA A CA 1
ATOM 700 C C . ALA A 1 88 ? 0.217 3.980 -28.343 1.00 83.12 88 ALA A C 1
ATOM 702 O O . ALA A 1 88 ? -0.147 3.234 -27.434 1.00 83.12 88 ALA A O 1
ATOM 703 N N . GLY A 1 89 ? -0.041 5.293 -28.320 1.00 87.38 89 GLY A N 1
ATOM 704 C CA . GLY A 1 89 ? -0.870 5.932 -27.301 1.00 87.38 89 GLY A CA 1
ATOM 705 C C . GLY A 1 89 ? -2.308 5.417 -27.314 1.00 87.38 89 GLY A C 1
ATOM 706 O O . GLY A 1 89 ? -2.858 5.074 -26.268 1.00 87.38 89 GLY A O 1
ATOM 707 N N . ILE A 1 90 ? -2.887 5.280 -28.512 1.00 90.31 90 ILE A N 1
ATOM 708 C CA . ILE A 1 90 ? -4.241 4.739 -28.709 1.00 90.31 90 ILE A CA 1
ATOM 709 C C . ILE A 1 90 ? -4.314 3.283 -28.231 1.00 90.31 90 ILE A C 1
ATOM 711 O O . ILE A 1 90 ? -5.268 2.925 -27.544 1.00 90.31 90 ILE A O 1
ATOM 715 N N . TYR A 1 91 ? -3.300 2.460 -28.526 1.00 91.50 91 TYR A N 1
ATOM 716 C CA . TYR A 1 91 ? -3.214 1.086 -28.015 1.00 91.50 91 TYR A CA 1
ATOM 717 C C . TYR A 1 91 ? -3.281 1.036 -26.480 1.00 91.50 91 TYR A C 1
ATOM 719 O O . TYR A 1 91 ? -4.157 0.368 -25.928 1.00 91.50 91 TYR A O 1
ATOM 727 N N . SER A 1 92 ? -2.409 1.779 -25.793 1.00 91.56 92 SER A N 1
ATOM 728 C CA . SER A 1 92 ? -2.360 1.795 -24.324 1.00 91.56 92 SER A CA 1
ATOM 729 C C . SER A 1 92 ? -3.651 2.342 -23.706 1.00 91.56 92 SER A C 1
ATOM 731 O O . SER A 1 92 ? -4.138 1.795 -22.718 1.00 91.56 92 SER A O 1
ATOM 733 N N . TYR A 1 93 ? -4.251 3.372 -24.311 1.00 91.31 93 TYR A N 1
ATOM 734 C CA . TYR A 1 93 ? -5.528 3.933 -23.862 1.00 91.31 93 TYR A CA 1
ATOM 735 C C . TYR A 1 93 ? -6.694 2.943 -24.019 1.00 91.31 93 TYR A C 1
ATOM 737 O O . TYR A 1 93 ? -7.486 2.765 -23.092 1.00 91.31 93 TYR A O 1
ATOM 745 N N . LEU A 1 94 ? -6.785 2.249 -25.160 1.00 92.31 94 LEU A N 1
ATOM 746 C CA . LEU A 1 94 ? -7.792 1.207 -25.378 1.00 92.31 94 LEU A CA 1
ATOM 747 C C . LEU A 1 94 ? -7.590 0.018 -24.432 1.00 92.31 94 LEU A C 1
ATOM 749 O O . LEU A 1 94 ? -8.575 -0.508 -23.915 1.00 92.31 94 LEU A O 1
ATOM 753 N N . LEU A 1 95 ? -6.340 -0.373 -24.158 1.00 92.12 95 LEU A N 1
ATOM 754 C CA . LEU A 1 95 ? -6.028 -1.428 -23.192 1.00 92.12 95 LEU A CA 1
ATOM 755 C C . LEU A 1 95 ? -6.525 -1.059 -21.786 1.00 92.12 95 LEU A C 1
ATOM 757 O O . LEU A 1 95 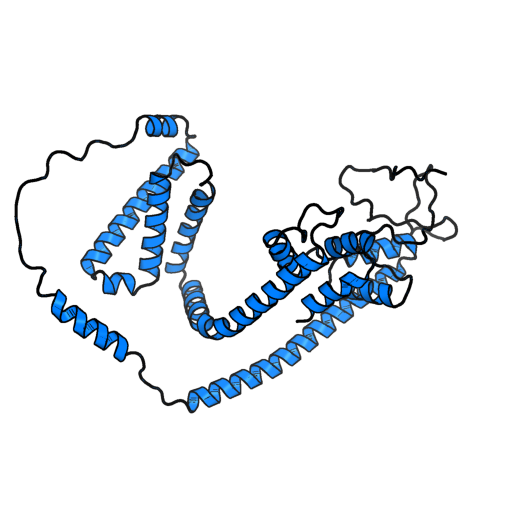? -7.191 -1.881 -21.162 1.00 92.12 95 LEU A O 1
ATOM 761 N N . VAL A 1 96 ? -6.285 0.178 -21.330 1.00 92.38 96 VAL A N 1
ATOM 762 C CA . VAL A 1 96 ? -6.811 0.717 -20.058 1.00 92.38 96 VAL A CA 1
ATOM 763 C C . VAL A 1 96 ? -8.341 0.745 -20.033 1.00 92.38 96 VAL A C 1
ATOM 765 O O . VAL A 1 96 ? -8.952 0.315 -19.053 1.00 92.38 96 VAL A O 1
ATOM 768 N N . LEU A 1 97 ? -8.983 1.239 -21.095 1.00 89.94 97 LEU A N 1
ATOM 769 C CA . LEU A 1 97 ? -10.443 1.356 -21.162 1.00 89.94 97 LEU A CA 1
ATOM 770 C C . LEU A 1 97 ? -11.115 -0.023 -21.116 1.00 89.94 97 LEU A C 1
ATOM 772 O O . LEU A 1 97 ? -12.057 -0.230 -20.350 1.00 89.94 97 LEU A O 1
ATOM 776 N N . VAL A 1 98 ? -10.606 -0.982 -21.893 1.00 89.62 98 VAL A N 1
ATOM 777 C CA . VAL A 1 98 ? -11.134 -2.351 -21.928 1.00 89.62 98 VAL A CA 1
ATOM 778 C C . VAL A 1 98 ? -10.828 -3.096 -20.628 1.00 89.62 98 VAL A C 1
ATOM 780 O O . VAL A 1 98 ? -11.726 -3.750 -20.100 1.00 89.62 98 VAL A O 1
ATOM 783 N N . SER A 1 99 ? -9.612 -2.992 -20.076 1.00 87.81 99 SER A N 1
ATOM 784 C CA . SER A 1 99 ? -9.243 -3.704 -18.844 1.00 87.81 99 SER A CA 1
ATOM 785 C C . SER A 1 99 ? -10.040 -3.205 -17.639 1.00 87.81 99 SER A C 1
ATOM 787 O O . SER A 1 99 ? -10.657 -4.013 -16.945 1.00 87.81 99 SER A O 1
ATOM 789 N N . SER A 1 100 ? -10.095 -1.887 -17.424 1.00 83.81 100 SER A N 1
ATOM 790 C CA . SER A 1 100 ? -10.800 -1.285 -16.289 1.00 83.81 100 SER A CA 1
ATOM 791 C C . SER A 1 100 ? -12.304 -1.547 -16.358 1.00 83.81 100 SER A C 1
ATOM 793 O O . SER A 1 100 ? -12.895 -1.962 -15.361 1.00 83.81 100 SER A O 1
ATOM 795 N N . TYR A 1 101 ? -12.922 -1.408 -17.537 1.00 83.44 101 TYR A N 1
ATOM 796 C CA . TYR A 1 101 ? -14.340 -1.712 -17.704 1.00 83.44 101 TYR A CA 1
ATOM 797 C C . TYR A 1 101 ? -14.631 -3.209 -17.546 1.00 83.44 101 TYR A C 1
ATOM 799 O O . TYR A 1 101 ? -15.546 -3.579 -16.811 1.00 83.44 101 TYR A O 1
ATOM 807 N N . PHE A 1 102 ? -13.882 -4.089 -18.216 1.00 84.12 102 PHE A N 1
ATOM 808 C CA . PHE A 1 102 ? -14.191 -5.519 -18.220 1.00 84.12 102 PHE A CA 1
ATOM 809 C C . PHE A 1 102 ? -13.865 -6.189 -16.882 1.00 84.12 102 PHE A C 1
ATOM 811 O O . PHE A 1 102 ? -14.728 -6.864 -16.318 1.00 84.12 102 PHE A O 1
ATOM 818 N N . LEU A 1 103 ? -12.656 -5.986 -16.345 1.00 80.19 103 LEU A N 1
ATOM 819 C CA . LEU A 1 103 ? -12.209 -6.669 -15.129 1.00 80.19 103 LEU A CA 1
ATOM 820 C C . LEU A 1 103 ? -13.012 -6.224 -13.909 1.00 80.19 103 LEU A C 1
ATOM 822 O O . LEU A 1 103 ? -13.503 -7.080 -13.176 1.00 80.19 103 LEU A O 1
ATOM 826 N N . VAL A 1 104 ? -13.212 -4.915 -13.712 1.00 79.69 104 VAL A N 1
ATOM 827 C CA . VAL A 1 104 ? -13.957 -4.414 -12.546 1.00 79.69 104 VAL A CA 1
ATOM 828 C C . VAL A 1 104 ? -15.424 -4.837 -12.621 1.00 79.69 104 VAL A C 1
ATOM 830 O O . VAL A 1 104 ? -15.956 -5.333 -11.630 1.00 79.69 104 VAL A O 1
ATOM 833 N N . ASN A 1 105 ? -16.084 -4.733 -13.781 1.00 86.31 105 ASN A N 1
ATOM 834 C CA . ASN A 1 105 ? -17.491 -5.133 -13.889 1.00 86.31 105 ASN A CA 1
ATOM 835 C C . ASN A 1 105 ? -17.687 -6.652 -13.766 1.00 86.31 105 ASN A C 1
ATOM 837 O O . ASN A 1 105 ? -18.614 -7.082 -13.073 1.00 86.31 105 ASN A O 1
ATOM 841 N N . LEU A 1 106 ? -16.809 -7.470 -14.361 1.00 86.62 106 LEU A N 1
ATOM 842 C CA . LEU A 1 106 ? -16.848 -8.927 -14.206 1.00 86.62 106 LEU A CA 1
ATOM 843 C C . LEU A 1 106 ? -16.578 -9.337 -12.752 1.00 86.62 106 LEU A C 1
ATOM 845 O O . LEU A 1 106 ? -17.321 -10.143 -12.191 1.00 86.62 106 LEU A O 1
ATOM 849 N N . PHE A 1 107 ? -15.563 -8.747 -12.115 1.00 85.25 107 PHE A N 1
ATOM 850 C CA . PHE A 1 107 ? -15.231 -9.000 -10.714 1.00 85.25 107 PHE A CA 1
ATOM 851 C C . PHE A 1 107 ? -16.380 -8.601 -9.784 1.00 85.25 107 PHE A C 1
ATOM 853 O O . PHE A 1 107 ? -16.808 -9.412 -8.966 1.00 85.25 107 PHE A O 1
ATOM 860 N N . LEU A 1 108 ? -16.962 -7.409 -9.957 1.00 87.56 108 LEU A N 1
ATOM 861 C CA . LEU A 1 108 ? -18.131 -6.968 -9.191 1.00 87.56 108 LEU A CA 1
ATOM 862 C C . LEU A 1 108 ? -19.351 -7.872 -9.416 1.00 87.56 108 LEU A C 1
ATOM 864 O O . LEU A 1 108 ? -20.084 -8.134 -8.463 1.00 87.56 108 LEU A O 1
ATOM 868 N N . ALA A 1 109 ? -19.580 -8.371 -10.634 1.00 91.06 109 ALA A N 1
ATOM 869 C CA . ALA A 1 109 ? -20.656 -9.322 -10.912 1.00 91.06 109 ALA A CA 1
ATOM 870 C C . ALA A 1 109 ? -20.430 -10.662 -10.190 1.00 91.06 109 ALA A C 1
ATOM 872 O O . ALA A 1 109 ? -21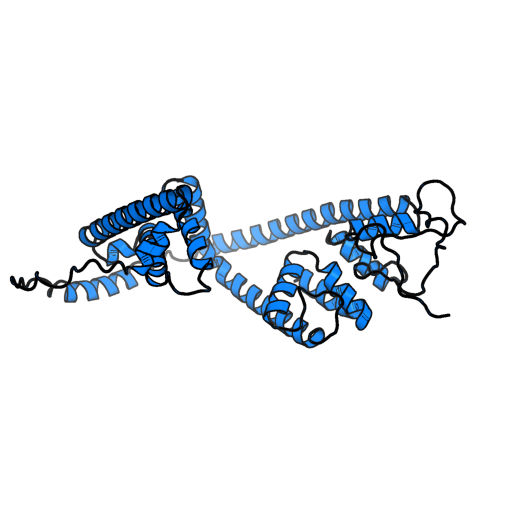.320 -11.140 -9.480 1.00 91.06 109 ALA A O 1
ATOM 873 N N . VAL A 1 110 ? -19.226 -11.236 -10.296 1.00 90.06 110 VAL A N 1
ATOM 874 C CA . VAL A 1 110 ? -18.856 -12.484 -9.607 1.00 90.06 110 VAL A CA 1
ATOM 875 C C . VAL A 1 110 ? -18.934 -12.311 -8.090 1.00 90.06 110 VAL A C 1
ATOM 877 O O . VAL A 1 110 ? -19.573 -13.129 -7.425 1.00 90.06 110 VAL A O 1
ATOM 880 N N . LEU A 1 111 ? -18.369 -11.232 -7.537 1.00 90.44 111 LEU A N 1
ATOM 881 C CA . LEU A 1 111 ? -18.459 -10.914 -6.112 1.00 90.44 111 LEU A CA 1
ATOM 882 C C . LEU A 1 111 ? -19.913 -10.810 -5.653 1.00 90.44 111 LEU A C 1
ATOM 884 O O . LEU A 1 111 ? -20.271 -11.473 -4.684 1.00 90.44 111 LEU A O 1
ATOM 888 N N . LYS A 1 112 ? -20.770 -10.050 -6.351 1.00 91.62 112 LYS A N 1
ATOM 889 C CA . LYS A 1 112 ? -22.199 -9.931 -6.005 1.00 91.62 112 LYS A CA 1
ATOM 890 C C . LYS A 1 112 ? -22.880 -11.299 -5.942 1.00 91.62 112 LYS A C 1
ATOM 892 O O . LYS A 1 112 ? -23.567 -11.579 -4.964 1.00 91.62 112 LYS A O 1
ATOM 897 N N . VAL A 1 113 ? -22.641 -12.179 -6.918 1.00 92.69 113 VAL A N 1
ATOM 898 C CA . VAL A 1 113 ? -23.204 -13.544 -6.927 1.00 92.69 113 VAL A CA 1
ATOM 899 C C . VAL A 1 113 ? -22.678 -14.390 -5.758 1.00 92.69 113 VAL A C 1
ATOM 901 O O . VAL A 1 113 ? -23.458 -15.080 -5.095 1.00 92.69 113 VAL A O 1
ATOM 904 N N . LYS A 1 114 ? -21.371 -14.336 -5.462 1.00 90.56 114 LYS A N 1
ATOM 905 C CA . LYS A 1 114 ? -20.765 -15.098 -4.354 1.00 90.56 114 LYS A CA 1
ATOM 906 C C . LYS A 1 114 ? -21.220 -14.578 -2.986 1.00 90.56 114 LYS A C 1
ATOM 908 O O . LYS A 1 114 ? -21.628 -15.387 -2.153 1.00 90.56 114 LYS A O 1
ATOM 913 N N . PHE A 1 115 ? -21.218 -13.262 -2.771 1.00 89.44 115 PHE A N 1
ATOM 914 C CA . PHE A 1 115 ? -21.680 -12.634 -1.531 1.00 89.44 115 PHE A CA 1
ATOM 915 C C . PHE A 1 115 ? -23.179 -12.842 -1.306 1.00 89.44 115 PHE A C 1
ATOM 917 O O . PHE A 1 115 ? -23.551 -13.238 -0.207 1.00 89.44 115 PHE A O 1
ATOM 924 N N . ALA A 1 116 ? -24.031 -12.689 -2.328 1.00 91.44 116 ALA A N 1
ATOM 925 C CA . ALA A 1 116 ? -25.465 -12.964 -2.199 1.00 91.44 116 ALA A CA 1
ATOM 926 C C . ALA A 1 116 ? -25.735 -14.425 -1.796 1.00 91.44 116 ALA A C 1
ATOM 928 O O . ALA A 1 116 ? -26.537 -14.684 -0.896 1.00 91.44 116 ALA A O 1
ATOM 929 N N . LYS A 1 117 ? -25.016 -15.389 -2.395 1.00 91.19 117 LYS A N 1
ATOM 930 C CA . LYS A 1 117 ? -25.111 -16.808 -2.014 1.00 91.19 117 LYS A CA 1
ATOM 931 C C . LYS A 1 117 ? -24.591 -17.071 -0.594 1.00 91.19 117 LYS A C 1
ATOM 933 O O . LYS A 1 117 ? -25.206 -17.830 0.148 1.00 91.19 117 LYS A O 1
ATOM 938 N N . ALA A 1 118 ? -23.476 -16.459 -0.196 1.00 87.38 118 ALA A N 1
ATOM 939 C CA . ALA A 1 118 ? -22.947 -16.599 1.161 1.00 87.38 118 ALA A CA 1
ATOM 940 C C . ALA A 1 118 ? -23.900 -15.993 2.211 1.00 87.38 118 ALA A C 1
ATOM 942 O O . ALA A 1 118 ? -24.154 -16.608 3.247 1.00 87.38 118 ALA A O 1
ATOM 943 N N . GLN A 1 119 ? -24.477 -14.826 1.914 1.00 88.38 119 GLN A N 1
ATOM 944 C CA . GLN A 1 119 ? -25.430 -14.123 2.770 1.00 88.38 119 GLN A CA 1
ATOM 945 C C . GLN A 1 119 ? -26.732 -14.913 2.948 1.00 88.38 119 GLN A C 1
ATOM 947 O O . GLN A 1 119 ? -27.211 -15.025 4.076 1.00 88.38 119 GLN A O 1
ATOM 952 N N . SER A 1 120 ? -27.276 -15.518 1.884 1.00 89.75 120 SER A N 1
ATOM 953 C CA . SER A 1 120 ? -28.484 -16.348 1.997 1.00 89.75 120 SER A CA 1
ATOM 954 C C . SER A 1 120 ? -28.252 -17.598 2.854 1.00 89.75 120 SER A C 1
ATOM 956 O O . SER A 1 120 ? -29.082 -17.916 3.706 1.00 89.75 120 SER A O 1
ATOM 958 N N . ILE A 1 121 ? -27.091 -18.253 2.723 1.00 88.88 121 ILE A N 1
ATOM 959 C CA . ILE A 1 121 ? -26.695 -19.386 3.579 1.00 88.88 121 ILE A CA 1
ATOM 960 C C . ILE A 1 121 ? -26.517 -18.942 5.039 1.00 88.88 121 ILE A C 1
ATOM 962 O O . ILE A 1 121 ? -26.941 -19.654 5.951 1.00 88.88 121 ILE A O 1
ATOM 966 N N . PHE A 1 122 ? -25.914 -17.773 5.280 1.00 84.81 122 PHE A N 1
ATOM 967 C CA . PHE A 1 122 ? -25.754 -17.225 6.629 1.00 84.81 122 PHE A CA 1
ATOM 968 C C . PHE A 1 122 ? -27.111 -16.927 7.283 1.00 84.81 122 PHE A C 1
ATOM 970 O O . PHE A 1 122 ? -27.350 -17.360 8.408 1.00 84.81 122 PHE A O 1
ATOM 977 N N . MET A 1 123 ? -28.029 -16.273 6.562 1.00 85.69 123 MET A N 1
ATOM 978 C CA . MET A 1 123 ? -29.385 -15.988 7.046 1.00 85.69 123 MET A CA 1
ATOM 979 C C . MET A 1 123 ? -30.191 -17.269 7.306 1.00 85.69 123 MET A C 1
ATOM 981 O O . MET A 1 123 ? -30.839 -17.376 8.345 1.00 85.69 123 MET A O 1
ATOM 985 N N . ALA A 1 124 ? -30.092 -18.278 6.432 1.00 89.56 124 ALA A N 1
ATOM 986 C CA . ALA A 1 124 ? -30.729 -19.578 6.647 1.00 89.56 124 ALA A CA 1
ATOM 987 C C . ALA A 1 124 ? -30.186 -20.293 7.900 1.00 89.56 124 ALA A C 1
ATOM 989 O O . ALA A 1 124 ? -30.961 -20.797 8.712 1.00 89.56 124 ALA A O 1
ATOM 990 N N . LYS A 1 125 ? -28.861 -20.280 8.119 1.00 85.94 125 LYS A N 1
ATOM 991 C CA . LYS A 1 125 ? -28.262 -20.791 9.365 1.00 85.94 125 LYS A CA 1
ATOM 992 C C . LYS A 1 125 ? -28.705 -19.989 10.588 1.00 85.94 125 LYS A C 1
ATOM 994 O O . LYS A 1 125 ? -28.961 -20.584 11.627 1.00 85.94 125 LYS A O 1
ATOM 999 N N . GLN A 1 126 ? -28.826 -18.667 10.478 1.00 83.69 126 GLN A N 1
ATOM 1000 C CA . GLN A 1 126 ? -29.278 -17.813 11.578 1.00 83.69 126 GLN A CA 1
ATOM 1001 C C . GLN A 1 126 ? -30.741 -18.074 11.964 1.00 83.69 126 GLN A C 1
ATOM 1003 O O . GLN A 1 126 ? -31.052 -18.040 13.150 1.00 83.69 126 GLN A O 1
ATOM 1008 N N . ALA A 1 127 ? -31.609 -18.400 11.001 1.00 86.00 127 ALA A N 1
ATOM 1009 C CA . ALA A 1 127 ? -32.988 -18.817 11.266 1.00 86.00 127 ALA A CA 1
ATOM 1010 C C . ALA A 1 127 ? -33.088 -20.199 11.947 1.00 86.00 127 ALA A C 1
ATOM 1012 O O . ALA A 1 127 ? -34.033 -20.446 12.692 1.00 86.00 127 ALA A O 1
ATOM 1013 N N . LEU A 1 128 ? -32.117 -21.090 11.707 1.00 83.06 128 LEU A N 1
ATOM 1014 C CA . LEU A 1 128 ? -32.050 -22.432 12.305 1.00 83.06 128 LEU A CA 1
ATOM 1015 C C . LEU A 1 128 ? -31.323 -22.476 13.657 1.00 83.06 128 LEU A C 1
ATOM 1017 O O . LEU A 1 128 ? -31.533 -23.409 14.433 1.00 83.06 128 LEU A O 1
ATOM 1021 N N . MET A 1 129 ? -30.456 -21.505 13.958 1.00 78.38 129 MET A N 1
ATOM 1022 C CA . MET A 1 129 ? -29.796 -21.435 15.261 1.00 78.38 129 MET A CA 1
ATOM 1023 C C . MET A 1 129 ? -30.827 -21.083 16.344 1.00 78.38 129 MET A C 1
ATOM 1025 O O . MET A 1 129 ? -31.422 -20.004 16.281 1.00 78.38 129 MET A O 1
ATOM 1029 N N . PRO A 1 130 ? -31.022 -21.925 17.381 1.00 68.44 130 PRO A N 1
ATOM 1030 C CA . PRO A 1 130 ? -31.861 -21.543 18.505 1.00 68.44 130 PRO A CA 1
ATOM 1031 C C . PRO A 1 130 ? -31.269 -20.285 19.136 1.00 68.44 130 PRO A C 1
ATOM 1033 O O . PRO A 1 130 ? -30.061 -20.211 19.378 1.00 68.44 130 PRO A O 1
ATOM 1036 N N . HIS A 1 131 ? -32.120 -19.294 19.403 1.00 57.56 131 HIS A N 1
ATOM 1037 C CA . HIS A 1 131 ? -31.716 -17.980 19.902 1.00 57.56 131 HIS A CA 1
ATOM 1038 C C . HIS A 1 131 ? -31.292 -18.069 21.382 1.00 57.56 131 HIS A C 1
ATOM 1040 O O . HIS A 1 131 ? -31.960 -17.568 22.289 1.00 57.56 131 HIS A O 1
ATOM 1046 N N . SER A 1 132 ? -30.171 -18.751 21.634 1.00 52.44 132 SER A N 1
ATOM 1047 C CA . SER A 1 132 ? -29.576 -18.908 22.954 1.00 52.44 132 SER A CA 1
ATOM 1048 C C . SER A 1 132 ? -29.338 -17.526 23.543 1.00 52.44 132 SER A C 1
ATOM 1050 O O . SER A 1 132 ? -28.617 -16.700 22.976 1.00 52.44 132 SER A O 1
ATOM 1052 N N . LYS A 1 133 ? -29.963 -17.258 24.693 1.00 48.69 133 LYS A N 1
ATOM 1053 C CA . LYS A 1 133 ? -29.799 -16.013 25.453 1.00 48.69 133 LYS A CA 1
ATOM 1054 C C . LYS A 1 133 ? -28.443 -16.012 26.170 1.00 48.69 133 LYS A C 1
ATOM 1056 O O . LYS A 1 133 ? -28.368 -15.895 27.394 1.00 48.69 133 LYS A O 1
ATOM 1061 N N . ALA A 1 134 ? -27.361 -16.104 25.395 1.00 49.66 134 ALA A N 1
ATOM 1062 C CA . ALA A 1 134 ? -25.966 -16.049 25.825 1.00 49.66 134 ALA A CA 1
ATOM 1063 C C . ALA A 1 134 ? -25.543 -14.622 26.244 1.00 49.66 134 ALA A C 1
ATOM 1065 O O . ALA A 1 134 ? -24.530 -14.088 25.805 1.00 49.66 134 ALA A O 1
ATOM 1066 N N . LYS A 1 135 ? -26.345 -13.994 27.111 1.00 50.88 135 LYS A N 1
ATOM 1067 C CA . LYS A 1 135 ? -26.035 -12.735 27.802 1.00 50.88 135 LYS A CA 1
ATOM 1068 C C . LYS A 1 135 ? -26.155 -12.827 29.327 1.00 50.88 135 LYS A C 1
ATOM 1070 O O . LYS A 1 135 ? -25.703 -11.925 30.019 1.00 50.88 135 LYS A O 1
ATOM 1075 N N . ASN A 1 136 ? -26.679 -13.934 29.864 1.00 52.94 136 ASN A N 1
ATOM 1076 C CA . ASN A 1 136 ? -26.993 -14.034 31.294 1.00 52.94 136 ASN A CA 1
ATOM 1077 C C . ASN A 1 136 ? -25.936 -14.763 32.145 1.00 52.94 136 ASN A C 1
ATOM 1079 O O . ASN A 1 136 ? -25.959 -14.612 33.362 1.00 52.94 136 ASN A O 1
ATOM 1083 N N . THR A 1 137 ? -25.001 -15.526 31.565 1.00 53.88 137 THR A N 1
ATOM 1084 C CA . THR A 1 137 ? -24.026 -16.315 32.353 1.00 53.88 137 THR A CA 1
ATOM 1085 C C . THR A 1 137 ? -22.912 -15.445 32.938 1.00 53.88 137 THR A C 1
ATOM 1087 O O . THR A 1 137 ? -22.697 -15.455 34.147 1.00 53.88 137 THR A O 1
ATOM 1090 N N . PHE A 1 138 ? -22.256 -14.623 32.111 1.00 49.91 138 PHE A N 1
ATOM 1091 C CA . PHE A 1 138 ? -21.201 -13.706 32.568 1.00 49.91 138 PHE A CA 1
ATOM 1092 C C . PHE A 1 138 ? -21.762 -12.636 33.521 1.00 49.91 138 PHE A C 1
ATOM 1094 O O . PHE A 1 138 ? -21.157 -12.323 34.542 1.00 49.91 138 PHE A O 1
ATOM 1101 N N . GLN A 1 139 ? -22.978 -12.148 33.253 1.00 54.28 139 GLN A N 1
ATOM 1102 C CA . GLN A 1 139 ? -23.646 -11.169 34.112 1.00 54.28 139 GLN A CA 1
ATOM 1103 C C . GLN A 1 139 ? -24.070 -11.766 35.470 1.00 54.28 139 GLN A C 1
ATOM 1105 O O . GLN A 1 139 ? -23.920 -11.090 36.486 1.00 54.28 139 GLN A O 1
ATOM 1110 N N . LYS A 1 140 ? -24.487 -13.046 35.526 1.00 49.69 140 LYS A N 1
ATOM 1111 C CA . LYS A 1 140 ? -24.715 -13.769 36.796 1.00 49.69 140 LYS A CA 1
ATOM 1112 C C . LYS A 1 140 ? -23.426 -14.042 37.578 1.00 49.69 140 LYS A C 1
ATOM 1114 O O . LYS A 1 140 ? -23.441 -13.985 38.807 1.00 49.69 140 LYS A O 1
ATOM 1119 N N . PHE A 1 141 ? -22.314 -14.317 36.892 1.00 55.19 141 PHE A N 1
ATOM 1120 C CA . PHE A 1 141 ? -21.011 -14.495 37.540 1.00 55.19 141 PHE A CA 1
ATOM 1121 C C . PHE A 1 141 ? -20.563 -13.200 38.237 1.00 55.19 141 PHE A C 1
ATOM 1123 O O . PHE A 1 141 ? -20.278 -13.209 39.433 1.00 55.19 141 PHE A O 1
ATOM 1130 N N . PHE A 1 142 ? -20.619 -12.059 37.541 1.00 49.38 142 PHE A N 1
ATOM 1131 C CA . PHE A 1 142 ? -20.253 -10.768 38.135 1.00 49.38 142 PHE A CA 1
ATOM 1132 C C . PHE A 1 142 ? -21.244 -10.271 39.203 1.00 49.38 142 PHE A C 1
ATOM 1134 O O . PHE A 1 142 ? -20.804 -9.679 40.189 1.00 49.38 142 PHE A O 1
ATOM 1141 N N . SER A 1 143 ? -22.548 -10.570 39.103 1.00 51.09 143 SER A N 1
ATOM 1142 C CA . SER A 1 143 ? -23.494 -10.251 40.189 1.00 51.09 143 SER A CA 1
ATOM 1143 C C . SER A 1 143 ? -23.258 -11.081 41.461 1.00 51.09 143 SER A C 1
ATOM 1145 O O . SER A 1 143 ? -23.528 -10.597 42.556 1.00 51.09 143 SER A O 1
ATOM 1147 N N . SER A 1 144 ? -22.730 -12.306 41.330 1.00 45.25 144 SER A N 1
ATOM 1148 C CA . SER A 1 144 ? -22.341 -13.165 42.464 1.00 45.25 144 SER A CA 1
ATOM 1149 C C . SER A 1 144 ? -21.087 -12.660 43.196 1.00 45.25 144 SER A C 1
ATOM 1151 O O . SER A 1 144 ? -20.940 -12.855 44.401 1.00 45.25 144 SER A O 1
ATOM 1153 N N . VAL A 1 145 ? -20.188 -11.973 42.482 1.00 50.28 145 VAL A N 1
ATOM 1154 C CA . VAL A 1 145 ? -18.981 -11.363 43.066 1.00 50.28 145 VAL A CA 1
ATOM 1155 C C . VAL A 1 145 ? -19.301 -10.004 43.703 1.00 50.28 145 VAL A C 1
ATOM 1157 O O . VAL A 1 145 ? -18.839 -9.718 44.807 1.00 50.28 145 VAL A O 1
ATOM 1160 N N . GLY A 1 146 ? -20.140 -9.185 43.058 1.00 42.81 146 GLY A N 1
ATOM 1161 C CA . GLY A 1 146 ? -20.514 -7.857 43.563 1.00 42.81 146 GLY A CA 1
ATOM 1162 C C . GLY A 1 146 ? -21.190 -7.876 44.941 1.00 42.81 146 GLY A C 1
ATOM 1163 O O . GLY A 1 146 ? -20.884 -7.031 45.781 1.00 42.81 146 GLY A O 1
ATOM 1164 N N . SER A 1 147 ? -22.035 -8.877 45.211 1.00 44.66 147 SER A N 1
ATOM 1165 C CA . SER A 1 147 ? -22.783 -9.005 46.474 1.00 44.66 147 SER A CA 1
ATOM 1166 C C . SER A 1 147 ? -21.925 -9.336 47.703 1.00 44.66 147 SER A C 1
ATOM 1168 O O . SER A 1 147 ? -22.392 -9.161 48.827 1.00 44.66 147 SER A O 1
ATOM 1170 N N . ARG A 1 148 ? -20.670 -9.779 47.521 1.00 47.47 148 ARG A N 1
ATOM 1171 C CA . ARG A 1 148 ? -19.715 -9.997 48.626 1.00 47.47 148 ARG A CA 1
ATOM 1172 C C . ARG A 1 148 ? -18.797 -8.803 48.893 1.00 47.47 148 ARG A C 1
ATOM 1174 O O . ARG A 1 148 ? -18.218 -8.726 49.972 1.00 47.47 148 ARG A O 1
ATOM 1181 N N . VAL A 1 149 ? -18.679 -7.864 47.951 1.00 46.19 149 VAL A N 1
ATOM 1182 C CA . VAL A 1 149 ? -17.809 -6.678 48.082 1.00 46.19 149 VAL A CA 1
ATOM 1183 C C . VAL A 1 149 ? -18.587 -5.456 48.592 1.00 46.19 149 VAL A C 1
ATOM 1185 O O . VAL A 1 149 ? -18.038 -4.643 49.332 1.00 46.19 149 VAL A O 1
ATOM 1188 N N . SER A 1 150 ? -19.891 -5.360 48.306 1.00 42.97 150 SER A N 1
ATOM 1189 C CA . SER A 1 150 ? -20.756 -4.270 48.795 1.00 42.97 150 SER A CA 1
ATOM 1190 C C . SER A 1 150 ? -20.991 -4.258 50.315 1.00 42.97 150 SER A C 1
ATOM 1192 O O . SER A 1 150 ? -21.549 -3.298 50.834 1.00 42.97 150 SER A O 1
ATOM 1194 N N . ALA A 1 151 ? -20.563 -5.294 51.044 1.00 43.31 151 ALA A N 1
ATOM 1195 C CA . ALA A 1 151 ? -20.654 -5.360 52.505 1.00 43.31 151 ALA A CA 1
ATOM 1196 C C . ALA A 1 151 ? -19.487 -4.660 53.238 1.00 43.31 151 ALA A C 1
ATOM 1198 O O . ALA A 1 151 ? -19.485 -4.613 54.466 1.00 43.31 151 ALA A O 1
ATOM 1199 N N . MET A 1 152 ? -18.487 -4.128 52.516 1.00 47.41 152 MET A N 1
ATOM 1200 C CA . MET A 1 152 ? -17.221 -3.663 53.107 1.00 47.41 152 MET A CA 1
ATOM 1201 C C . MET A 1 152 ? -16.905 -2.172 52.871 1.00 47.41 152 MET A C 1
ATOM 1203 O O . MET A 1 152 ? -15.749 -1.769 52.948 1.00 47.41 152 MET A O 1
ATOM 1207 N N . SER A 1 153 ? -17.914 -1.327 52.615 1.00 41.47 153 SER A N 1
ATOM 1208 C CA . SER A 1 153 ? -17.728 0.128 52.427 1.00 41.47 153 SER A CA 1
ATOM 1209 C C . SER A 1 153 ? -18.536 1.010 53.390 1.00 41.47 153 SER A C 1
ATOM 1211 O O . SER A 1 153 ? -18.918 2.122 53.037 1.00 41.47 153 SER A O 1
ATOM 1213 N N . HIS A 1 154 ? -18.779 0.545 54.620 1.00 45.94 154 HIS A N 1
ATOM 1214 C CA . HIS A 1 154 ? -19.283 1.393 55.708 1.00 45.94 154 HIS A CA 1
ATOM 1215 C C . HIS A 1 154 ? -18.443 1.241 56.982 1.00 45.94 154 HIS A C 1
ATOM 1217 O O . HIS A 1 154 ? -18.863 0.663 57.983 1.00 45.94 154 HIS A O 1
ATOM 1223 N N . ARG A 1 155 ? -17.252 1.848 56.973 1.00 36.78 155 ARG A N 1
ATOM 1224 C CA . ARG A 1 155 ? -16.636 2.337 58.210 1.00 36.78 155 ARG A CA 1
ATOM 1225 C C . ARG A 1 155 ? -16.020 3.709 57.979 1.00 36.78 155 ARG A C 1
ATOM 1227 O O . ARG A 1 155 ? -14.892 3.839 57.519 1.00 36.78 155 ARG A O 1
ATOM 1234 N N . SER A 1 156 ? -16.808 4.729 58.304 1.00 43.09 156 SER A N 1
ATOM 1235 C CA . SER A 1 156 ? -16.321 6.097 58.450 1.00 43.09 156 SER A CA 1
ATOM 1236 C C . SER A 1 156 ? -15.178 6.116 59.466 1.00 43.09 156 SER A C 1
ATOM 1238 O O . SER A 1 156 ? -15.345 5.626 60.584 1.00 43.09 156 SER A O 1
ATOM 1240 N N . SER A 1 157 ? -14.036 6.682 59.083 1.00 34.38 157 SER A N 1
ATOM 1241 C CA . SER A 1 157 ? -13.019 7.129 60.029 1.00 34.38 157 SER A CA 1
ATOM 1242 C C . SER A 1 157 ? -12.675 8.572 59.704 1.00 34.38 157 SER A C 1
ATOM 1244 O O . SER A 1 157 ? -12.145 8.889 58.639 1.00 34.38 157 SER A O 1
ATOM 1246 N N . ARG A 1 158 ? -13.058 9.459 60.618 1.00 42.66 158 ARG A N 1
ATOM 1247 C CA . ARG A 1 158 ? -12.840 10.897 60.529 1.00 42.66 158 ARG A CA 1
ATOM 1248 C C . ARG A 1 158 ? -11.539 11.218 61.260 1.00 42.66 158 ARG A C 1
ATOM 1250 O O . ARG A 1 158 ? -11.449 10.891 62.439 1.00 42.66 158 ARG A O 1
ATOM 1257 N N . ASN A 1 159 ? -10.597 11.884 60.587 1.00 40.19 159 ASN A N 1
ATOM 1258 C CA . ASN A 1 159 ? -9.820 13.045 61.072 1.00 40.19 159 ASN A CA 1
ATOM 1259 C C . ASN A 1 159 ? -8.385 13.104 60.504 1.00 40.19 159 ASN A C 1
ATOM 1261 O O . ASN A 1 159 ? -7.686 12.104 60.421 1.00 40.19 159 ASN A O 1
ATOM 1265 N N . SER A 1 160 ? -7.938 14.344 60.274 1.00 45.38 160 SER A N 1
ATOM 1266 C CA . SER A 1 160 ? -6.557 14.817 60.457 1.00 45.38 160 SER A CA 1
ATOM 1267 C C . SER A 1 160 ? -5.424 14.156 59.658 1.00 45.38 160 SER A C 1
ATOM 1269 O O . SER A 1 160 ? -4.597 13.453 60.230 1.00 45.38 160 SER A O 1
ATOM 1271 N N . LEU A 1 161 ? -5.299 14.526 58.377 1.00 42.62 161 LEU A N 1
ATOM 1272 C CA . LEU A 1 161 ? -4.000 14.712 57.696 1.00 42.62 161 LEU A CA 1
ATOM 1273 C C . LEU A 1 161 ? -4.153 15.583 56.426 1.00 42.62 161 LEU A C 1
ATOM 1275 O O . LEU A 1 161 ? -3.700 15.249 55.339 1.00 42.62 161 LEU A O 1
ATOM 1279 N N . MET A 1 162 ? -4.831 16.727 56.574 1.00 40.53 162 MET A N 1
ATOM 1280 C CA . MET A 1 162 ? -4.882 17.796 55.566 1.00 40.53 162 MET A CA 1
ATOM 1281 C C . MET A 1 162 ? -4.097 18.999 56.084 1.00 40.53 162 MET A C 1
ATOM 1283 O O . MET A 1 162 ? -4.674 19.946 56.605 1.00 40.53 162 MET A O 1
ATOM 1287 N N . ASN A 1 163 ? -2.770 18.898 55.996 1.00 44.06 163 ASN A N 1
ATOM 1288 C CA . ASN A 1 163 ? -1.826 20.013 55.922 1.00 44.06 163 ASN A CA 1
ATOM 1289 C C . ASN A 1 163 ? -0.455 19.443 55.533 1.00 44.06 163 ASN A C 1
ATOM 1291 O O . ASN A 1 163 ? 0.071 18.589 56.240 1.00 44.06 163 ASN A O 1
ATOM 1295 N N . GLY A 1 164 ? 0.108 19.917 54.417 1.00 39.59 164 GLY A N 1
ATOM 1296 C CA . GLY A 1 164 ? 1.457 19.547 53.973 1.00 39.59 164 GLY A CA 1
ATOM 1297 C C . GLY A 1 164 ? 1.546 18.493 52.863 1.00 39.59 164 GLY A C 1
ATOM 1298 O O . GLY A 1 164 ? 2.176 17.468 53.078 1.00 39.59 164 GLY A O 1
ATOM 1299 N N . LEU A 1 165 ? 0.965 18.761 51.680 1.00 40.66 165 LEU A N 1
ATOM 1300 C CA . LEU A 1 165 ? 1.508 18.332 50.366 1.00 40.66 165 LEU A CA 1
ATOM 1301 C C . LEU A 1 165 ? 0.783 18.971 49.156 1.00 40.66 165 LEU A C 1
ATOM 1303 O O . LEU A 1 165 ? 0.598 18.352 48.113 1.00 40.66 165 LEU A O 1
ATOM 1307 N N . VAL A 1 166 ? 0.409 20.251 49.273 1.00 40.25 166 VAL A N 1
ATOM 1308 C CA . VAL A 1 166 ? 0.084 21.109 48.117 1.00 40.25 166 VAL A CA 1
ATOM 1309 C C . VAL A 1 166 ? 1.065 22.279 48.109 1.00 40.25 166 VAL A C 1
ATOM 1311 O O . VAL A 1 166 ? 0.717 23.422 48.388 1.00 40.25 166 VAL A O 1
ATOM 1314 N N . GLY A 1 167 ? 2.332 21.963 47.840 1.00 33.00 167 GLY A N 1
ATOM 1315 C CA . GLY A 1 167 ? 3.248 22.947 47.271 1.00 33.00 167 GLY A CA 1
ATOM 1316 C C . GLY A 1 167 ? 2.950 23.084 45.772 1.00 33.00 167 GLY A C 1
ATOM 1317 O O . GLY A 1 167 ? 2.544 22.093 45.155 1.00 33.00 167 GLY A O 1
ATOM 1318 N N . PRO A 1 168 ? 3.124 24.268 45.161 1.00 42.03 168 PRO A N 1
ATOM 1319 C CA . PRO A 1 168 ? 2.951 24.434 43.724 1.00 42.03 168 PRO A CA 1
ATOM 1320 C C . PRO A 1 168 ? 4.091 23.721 42.984 1.00 42.03 168 PRO A C 1
ATOM 1322 O O . PRO A 1 168 ? 5.135 24.302 42.712 1.00 42.03 168 PRO A O 1
ATOM 1325 N N . ALA A 1 169 ? 3.890 22.448 42.642 1.00 42.84 169 ALA A N 1
ATOM 1326 C CA . ALA A 1 169 ? 4.820 21.659 41.836 1.00 42.84 169 ALA A CA 1
ATOM 1327 C C . ALA A 1 169 ? 4.709 22.003 40.336 1.00 42.84 169 ALA A C 1
ATOM 1329 O O . ALA A 1 169 ? 4.507 21.131 39.493 1.00 42.84 169 ALA A O 1
ATOM 1330 N N . VAL A 1 170 ? 4.844 23.290 40.010 1.00 43.53 170 VAL A N 1
ATOM 1331 C CA . VAL A 1 170 ? 5.245 23.749 38.678 1.00 43.53 170 VAL A CA 1
ATOM 1332 C C . VAL A 1 170 ? 6.733 24.077 38.804 1.00 43.53 170 VAL A C 1
ATOM 1334 O O . VAL A 1 170 ? 7.061 25.051 39.479 1.00 43.53 170 VAL A O 1
ATOM 1337 N N . PRO A 1 171 ? 7.647 23.262 38.243 1.00 47.22 171 PRO A N 1
ATOM 1338 C CA . PRO A 1 171 ? 9.075 23.567 38.281 1.00 47.22 171 PRO A CA 1
ATOM 1339 C C . PRO A 1 171 ? 9.345 24.937 37.652 1.00 47.22 171 PRO A C 1
ATOM 1341 O O . PRO A 1 171 ? 8.694 25.279 36.665 1.00 47.22 171 PRO A O 1
ATOM 1344 N N . GLU A 1 172 ? 10.327 25.688 38.152 1.00 49.16 172 GLU A N 1
ATOM 1345 C CA . GLU A 1 172 ? 10.679 27.012 37.601 1.00 49.16 172 GLU A CA 1
ATOM 1346 C C . GLU A 1 172 ? 10.986 26.940 36.089 1.00 49.16 172 GLU A C 1
ATOM 1348 O O . GLU A 1 172 ? 10.566 27.805 35.322 1.00 49.16 172 GLU A O 1
ATOM 1353 N N . ASP A 1 173 ? 11.563 25.827 35.624 1.00 46.03 173 ASP A N 1
ATOM 1354 C CA . ASP A 1 173 ? 11.804 25.547 34.199 1.00 46.03 173 ASP A CA 1
ATOM 1355 C C . ASP A 1 173 ? 10.520 25.478 33.342 1.00 46.03 173 ASP A C 1
ATOM 1357 O O . ASP A 1 173 ? 10.559 25.723 32.138 1.00 46.03 173 ASP A O 1
ATOM 1361 N N . ALA A 1 174 ? 9.371 25.114 33.926 1.00 46.31 174 ALA A N 1
ATOM 1362 C CA . ALA A 1 174 ? 8.084 25.109 33.222 1.00 46.31 174 ALA A CA 1
ATOM 1363 C C . ALA A 1 174 ? 7.505 26.528 33.090 1.00 46.31 174 ALA A C 1
ATOM 1365 O O . ALA A 1 174 ? 6.884 26.839 32.074 1.00 46.31 174 ALA A O 1
ATOM 1366 N N . ALA A 1 175 ? 7.763 27.405 34.067 1.00 50.84 175 ALA A N 1
ATOM 1367 C CA . ALA A 1 175 ? 7.460 28.829 33.944 1.00 50.84 175 ALA A CA 1
ATOM 1368 C C . ALA A 1 175 ? 8.357 29.494 32.884 1.00 50.84 175 ALA A C 1
ATOM 1370 O O . ALA A 1 175 ? 7.862 30.273 32.073 1.00 50.84 175 ALA A O 1
ATOM 1371 N N . ALA A 1 176 ? 9.642 29.120 32.817 1.00 49.00 176 ALA A N 1
ATOM 1372 C CA . ALA A 1 176 ? 10.547 29.556 31.753 1.00 49.00 176 ALA A CA 1
ATOM 1373 C C . ALA A 1 176 ? 10.085 29.085 30.358 1.00 49.00 176 ALA A C 1
ATOM 1375 O O . ALA A 1 176 ? 10.068 29.882 29.424 1.00 49.00 176 ALA A O 1
ATOM 1376 N N . ALA A 1 177 ? 9.627 27.834 30.224 1.00 52.50 177 ALA A N 1
ATOM 1377 C CA . ALA A 1 177 ? 9.072 27.320 28.967 1.00 52.50 177 ALA A CA 1
ATOM 1378 C C . ALA A 1 177 ? 7.757 28.016 28.551 1.00 52.50 177 ALA A C 1
ATOM 1380 O O . ALA A 1 177 ? 7.548 28.257 27.365 1.00 52.50 177 ALA A O 1
ATOM 1381 N N . MET A 1 178 ? 6.892 28.387 29.508 1.00 52.56 178 MET A N 1
ATOM 1382 C CA . MET A 1 178 ? 5.718 29.239 29.246 1.00 52.56 178 MET A CA 1
ATOM 1383 C C . MET A 1 178 ? 6.106 30.673 28.849 1.00 52.56 178 MET A C 1
ATOM 1385 O O . MET A 1 178 ? 5.371 31.304 28.097 1.00 52.56 178 MET A O 1
ATOM 1389 N N . ALA A 1 179 ? 7.240 31.194 29.329 1.00 54.53 179 ALA A N 1
ATOM 1390 C CA . ALA A 1 179 ? 7.703 32.551 29.028 1.00 54.53 179 ALA A CA 1
ATOM 1391 C C . ALA A 1 179 ? 8.325 32.701 27.625 1.00 54.53 179 ALA A C 1
ATOM 1393 O O . ALA A 1 179 ? 8.366 33.809 27.097 1.00 54.53 179 ALA A O 1
ATOM 1394 N N . THR A 1 180 ? 8.783 31.607 27.008 1.00 57.12 180 THR A N 1
ATOM 1395 C CA . THR A 1 180 ? 9.287 31.576 25.618 1.00 57.12 180 THR A CA 1
ATOM 1396 C C . THR A 1 180 ? 8.211 31.237 24.580 1.00 57.12 180 THR A C 1
ATOM 1398 O O . THR A 1 180 ? 8.537 30.985 23.424 1.00 57.12 180 THR A O 1
ATOM 1401 N N . MET A 1 181 ? 6.946 31.152 24.994 1.00 61.59 181 MET A N 1
ATOM 1402 C CA . MET A 1 181 ? 5.841 30.628 24.193 1.00 61.59 181 MET A CA 1
ATOM 1403 C C . MET A 1 181 ? 5.098 31.766 23.480 1.00 61.59 181 MET A C 1
ATOM 1405 O O . MET A 1 181 ? 4.672 32.726 24.126 1.00 61.59 181 MET A O 1
ATOM 1409 N N . ASP A 1 182 ? 4.912 31.663 22.162 1.00 69.94 182 ASP A N 1
ATOM 1410 C CA . ASP A 1 182 ? 4.184 32.683 21.398 1.00 69.94 182 ASP A CA 1
ATOM 1411 C C . ASP A 1 182 ? 2.717 32.789 21.850 1.00 69.94 182 ASP A C 1
ATOM 1413 O O . ASP A 1 182 ? 2.081 31.797 22.217 1.00 69.94 182 ASP A O 1
ATOM 1417 N N . ILE A 1 183 ? 2.149 34.000 21.767 1.00 70.00 183 ILE A N 1
ATOM 1418 C CA . ILE A 1 183 ? 0.802 34.336 22.278 1.00 70.00 183 ILE A CA 1
ATOM 1419 C C . ILE A 1 183 ? -0.273 33.355 21.771 1.00 70.00 183 ILE A C 1
ATOM 1421 O O . ILE A 1 183 ? -1.169 32.966 22.524 1.00 70.00 183 ILE A O 1
ATOM 1425 N N . TYR A 1 184 ? -0.170 32.923 20.511 1.00 67.94 184 TYR A N 1
ATOM 1426 C CA . TYR A 1 184 ? -1.081 31.945 19.915 1.00 67.94 184 TYR A CA 1
ATOM 1427 C C . TYR A 1 184 ? -0.954 30.558 20.557 1.00 67.94 184 TYR A C 1
ATOM 1429 O O . TYR A 1 184 ? -1.963 30.001 20.994 1.00 67.94 184 TYR A O 1
ATOM 1437 N N . GLU A 1 185 ? 0.265 30.026 20.672 1.00 66.88 185 GLU A N 1
ATOM 1438 C CA . GLU A 1 185 ? 0.526 28.694 21.232 1.00 66.88 185 GLU A CA 1
ATOM 1439 C C . GLU A 1 185 ? 0.130 28.640 22.719 1.00 66.88 185 GLU A C 1
ATOM 1441 O O . GLU A 1 185 ? -0.518 27.691 23.172 1.00 66.88 185 GLU A O 1
ATOM 1446 N N . PHE A 1 186 ? 0.422 29.713 23.464 1.00 68.06 186 PHE A N 1
ATOM 1447 C CA . PHE A 1 186 ? -0.005 29.887 24.853 1.00 68.06 186 PHE A CA 1
ATOM 1448 C C . PHE A 1 186 ? -1.537 29.880 24.987 1.00 68.06 186 PHE A C 1
ATOM 1450 O O . PHE A 1 186 ? -2.088 29.214 25.868 1.00 68.06 186 PHE A O 1
ATOM 1457 N N . SER A 1 187 ? -2.246 30.583 24.093 1.00 71.62 187 SER A N 1
ATOM 1458 C CA . SER A 1 187 ? -3.714 30.622 24.105 1.00 71.62 187 SER A CA 1
ATOM 1459 C C . SER A 1 187 ? -4.340 29.248 23.833 1.00 71.62 187 SER A C 1
ATOM 1461 O O . SER A 1 187 ? -5.291 28.861 24.523 1.00 71.62 187 SER A O 1
ATOM 1463 N N . GLU A 1 188 ? -3.769 28.469 22.904 1.00 71.12 188 GLU A N 1
ATOM 1464 C CA . GLU A 1 188 ? -4.227 27.108 22.620 1.00 71.12 188 GLU A CA 1
ATOM 1465 C C . GLU A 1 188 ? -3.991 26.198 23.835 1.00 71.12 188 GLU A C 1
ATOM 1467 O O . GLU A 1 188 ? -4.925 25.532 24.287 1.00 71.12 188 GLU A O 1
ATOM 1472 N N . PHE A 1 189 ? -2.799 26.243 24.442 1.00 69.94 189 PHE A N 1
ATOM 1473 C CA . PHE A 1 189 ? -2.464 25.456 25.633 1.00 69.94 189 PHE A CA 1
ATOM 1474 C C . PHE A 1 189 ? -3.406 25.715 26.824 1.00 69.94 189 PHE A C 1
ATOM 1476 O O . PHE A 1 189 ? -3.848 24.767 27.480 1.00 69.94 189 PHE A O 1
ATOM 1483 N N . ILE A 1 190 ? -3.769 26.973 27.095 1.00 72.56 190 ILE A N 1
ATOM 1484 C CA . ILE A 1 190 ? -4.720 27.303 28.170 1.00 72.56 190 ILE A CA 1
ATOM 1485 C C . ILE A 1 190 ? -6.139 26.813 27.830 1.00 72.56 190 ILE A C 1
ATOM 1487 O O . ILE A 1 190 ? -6.831 26.268 28.701 1.00 72.56 190 ILE A O 1
ATOM 1491 N N . SER A 1 191 ? -6.574 26.942 26.571 1.00 71.19 191 SER A N 1
ATOM 1492 C CA . SER A 1 191 ? -7.873 26.413 26.124 1.00 71.19 191 SER A CA 1
ATOM 1493 C C . SER A 1 191 ? -7.948 24.881 26.238 1.00 71.19 191 SER A C 1
ATOM 1495 O O . SER A 1 191 ? -8.955 24.330 26.692 1.00 71.19 191 SER A O 1
ATOM 1497 N N . ASP A 1 192 ? -6.840 24.202 25.945 1.00 72.62 192 ASP A N 1
ATOM 1498 C CA . ASP A 1 192 ? -6.680 22.763 26.103 1.00 72.62 192 ASP A CA 1
ATOM 1499 C C . ASP A 1 192 ? -6.761 22.364 27.575 1.00 72.62 192 ASP A C 1
ATOM 1501 O O . ASP A 1 192 ? -7.597 21.542 27.956 1.00 72.62 192 ASP A O 1
ATOM 1505 N N . LEU A 1 193 ? -5.916 22.959 28.421 1.00 78.06 193 LEU A N 1
ATOM 1506 C CA . LEU A 1 193 ? -5.804 22.625 29.839 1.00 78.06 193 LEU A CA 1
ATOM 1507 C C . LEU A 1 193 ? -7.137 22.808 30.580 1.00 78.06 193 LEU A C 1
ATOM 1509 O O . LEU A 1 193 ? -7.566 21.913 31.315 1.00 78.06 193 LEU A O 1
ATOM 1513 N N . THR A 1 194 ? -7.826 23.928 30.350 1.00 77.81 194 THR A N 1
ATOM 1514 C CA . THR A 1 194 ? -9.146 24.197 30.950 1.00 77.81 194 THR A CA 1
ATOM 1515 C C . THR A 1 194 ? -10.201 23.180 30.502 1.00 77.81 194 THR A C 1
ATOM 1517 O O . THR A 1 194 ? -11.013 22.715 31.310 1.00 77.81 194 THR A O 1
ATOM 1520 N N . TRP A 1 195 ? -10.166 22.753 29.238 1.00 76.06 195 TRP A N 1
ATOM 1521 C CA . TRP A 1 195 ? -11.059 21.720 28.720 1.00 76.06 195 TRP A CA 1
ATOM 1522 C C . TRP A 1 195 ? -10.733 20.319 29.266 1.00 76.06 195 TRP A C 1
ATOM 1524 O O . TRP A 1 195 ? -11.648 19.569 29.630 1.00 76.06 195 TRP A O 1
ATOM 1534 N N . TRP A 1 196 ? -9.451 19.965 29.400 1.00 75.94 196 TRP A N 1
ATOM 1535 C CA . TRP A 1 196 ? -9.016 18.713 30.028 1.00 75.94 196 TRP A CA 1
ATOM 1536 C C . TRP A 1 196 ? -9.474 18.637 31.485 1.00 75.94 196 TRP A C 1
ATOM 1538 O O . TRP A 1 196 ? -10.123 17.661 31.863 1.00 75.94 196 TRP A O 1
ATOM 1548 N N . GLN A 1 197 ? -9.263 19.699 32.267 1.00 81.88 197 GLN A N 1
ATOM 1549 C CA . GLN A 1 197 ? -9.750 19.793 33.647 1.00 81.88 197 GLN A CA 1
ATOM 1550 C C . GLN A 1 197 ? -11.280 19.666 33.724 1.00 81.88 197 GLN A C 1
ATOM 1552 O O . GLN A 1 197 ? -11.795 18.856 34.499 1.00 81.88 197 GLN A O 1
ATOM 1557 N N . ARG A 1 198 ? -12.025 20.386 32.871 1.00 81.25 198 ARG A N 1
ATOM 1558 C CA . ARG A 1 198 ? -13.493 20.284 32.808 1.00 81.25 198 ARG A CA 1
ATOM 1559 C C . ARG A 1 198 ? -13.958 18.862 32.490 1.00 81.25 198 ARG A C 1
ATOM 1561 O O . ARG A 1 198 ? -14.898 18.373 33.116 1.00 81.25 198 ARG A O 1
ATOM 1568 N N . THR A 1 199 ? -13.330 18.189 31.524 1.00 80.62 199 THR A N 1
ATOM 1569 C CA . THR A 1 199 ? -13.712 16.814 31.164 1.00 80.62 199 THR A CA 1
ATOM 1570 C C . THR A 1 199 ? -13.335 15.812 32.258 1.00 80.62 199 THR A C 1
ATOM 1572 O O . THR A 1 199 ? -14.167 14.970 32.589 1.00 80.62 199 THR A O 1
ATOM 1575 N N . TYR A 1 200 ? -12.169 15.948 32.898 1.00 84.94 200 TYR A N 1
ATOM 1576 C CA . TYR A 1 200 ? -11.758 15.129 34.046 1.00 84.94 200 TYR A CA 1
ATOM 1577 C C . TYR A 1 200 ? -12.728 15.246 35.234 1.00 84.94 200 TYR A C 1
ATOM 1579 O O . TYR A 1 200 ? -13.147 14.229 35.790 1.00 84.94 200 TYR A O 1
ATOM 1587 N N . LEU A 1 201 ? -13.165 16.462 35.580 1.00 84.12 201 LEU A N 1
ATOM 1588 C CA . LEU A 1 201 ? -14.177 16.679 36.622 1.00 84.12 201 LEU A CA 1
ATOM 1589 C C . LEU A 1 201 ? -15.506 15.991 36.273 1.00 84.12 201 LEU A C 1
ATOM 1591 O O . LEU A 1 201 ? -16.057 15.261 37.096 1.00 84.12 201 LEU A O 1
ATOM 1595 N N . ILE A 1 202 ? -15.996 16.147 35.036 1.00 82.38 202 ILE A N 1
ATOM 1596 C CA . ILE A 1 202 ? -17.219 15.471 34.561 1.00 82.38 202 ILE A CA 1
ATOM 1597 C C . ILE A 1 202 ? -17.089 13.940 34.657 1.00 82.38 202 ILE A C 1
ATOM 1599 O O . ILE A 1 202 ? -18.061 13.265 35.005 1.00 82.38 202 ILE A O 1
ATOM 1603 N N . MET A 1 203 ? -15.906 13.380 34.383 1.00 81.56 203 MET A N 1
ATOM 1604 C CA . MET A 1 203 ? -15.653 11.939 34.514 1.00 81.56 203 MET A CA 1
ATOM 1605 C C . MET A 1 203 ? -15.677 11.480 35.968 1.00 81.56 203 MET A C 1
ATOM 1607 O O . MET A 1 203 ? -16.322 10.473 36.250 1.00 81.56 203 MET A O 1
ATOM 1611 N N . GLN A 1 204 ? -15.065 12.227 36.893 1.00 82.62 204 GLN A N 1
ATOM 1612 C CA . GLN A 1 204 ? -15.155 11.926 38.325 1.00 82.62 204 GLN A CA 1
ATOM 1613 C C . GLN A 1 204 ? -16.614 11.928 38.799 1.00 82.62 204 GLN A C 1
ATOM 1615 O O . GLN A 1 204 ? -17.073 10.923 39.340 1.00 82.62 204 GLN A O 1
ATOM 1620 N N . PHE A 1 205 ? -17.383 12.986 38.512 1.00 83.56 205 PHE A N 1
ATOM 1621 C CA . PHE A 1 205 ? -18.809 13.046 38.869 1.00 83.56 205 PHE A CA 1
ATOM 1622 C C . PHE A 1 205 ? -19.612 11.863 38.299 1.00 83.56 205 PHE A C 1
ATOM 1624 O O . PHE A 1 205 ? -20.426 11.272 39.009 1.00 83.56 205 PHE A O 1
ATOM 1631 N N . ARG A 1 206 ? -19.355 11.459 37.046 1.00 79.56 206 ARG A N 1
ATOM 1632 C CA . ARG A 1 206 ? -19.987 10.272 36.438 1.00 79.56 206 ARG A CA 1
ATOM 1633 C C . ARG A 1 206 ? -19.554 8.960 37.097 1.00 79.56 206 ARG A C 1
ATOM 1635 O O . ARG A 1 206 ? -20.397 8.089 37.298 1.00 79.56 206 ARG A O 1
ATOM 1642 N N . ALA A 1 207 ? -18.275 8.805 37.426 1.00 82.38 207 ALA A N 1
ATOM 1643 C CA . ALA A 1 207 ? -17.739 7.599 38.051 1.00 82.38 207 ALA A CA 1
ATOM 1644 C C . ALA A 1 207 ? -18.262 7.412 39.485 1.00 82.38 207 ALA A C 1
ATOM 1646 O O . ALA A 1 207 ? -18.636 6.296 39.848 1.00 82.38 207 ALA A O 1
ATOM 1647 N N . PHE A 1 208 ? -18.362 8.495 40.265 1.00 84.06 208 PHE A N 1
ATOM 1648 C CA . PHE A 1 208 ? -18.982 8.480 41.594 1.00 84.06 208 PHE A CA 1
ATOM 1649 C C . PHE A 1 208 ? -20.501 8.255 41.530 1.00 84.06 208 PHE A C 1
ATOM 1651 O O . PHE A 1 208 ? -21.026 7.494 42.336 1.00 84.06 208 PHE A O 1
ATOM 1658 N N . GLY A 1 209 ? -21.204 8.864 40.566 1.00 84.56 209 GLY A N 1
ATOM 1659 C CA . GLY A 1 209 ? -22.664 8.750 40.448 1.00 84.56 209 GLY A CA 1
ATOM 1660 C C . GLY A 1 209 ? -23.167 7.387 39.953 1.00 84.56 209 GLY A C 1
ATOM 1661 O O . GLY A 1 209 ? -24.141 6.866 40.488 1.00 84.56 209 GLY A O 1
ATOM 1662 N N . PHE A 1 210 ? -22.519 6.794 38.943 1.00 75.38 210 PHE A N 1
ATOM 1663 C CA . PHE A 1 210 ? -22.938 5.501 38.374 1.00 75.38 210 PHE A CA 1
ATOM 1664 C C . PHE A 1 210 ? -22.201 4.290 38.968 1.00 75.38 210 PHE A C 1
ATOM 1666 O O . PHE A 1 210 ? -22.649 3.156 38.804 1.00 75.38 210 PHE A O 1
ATOM 1673 N N . GLY A 1 211 ? -21.064 4.508 39.632 1.00 81.19 211 GLY A N 1
ATOM 1674 C CA . GLY A 1 211 ? -20.145 3.450 40.039 1.00 81.19 211 GLY A CA 1
ATOM 1675 C C . GLY A 1 211 ? -19.266 2.944 38.886 1.00 81.19 211 GLY A C 1
ATOM 1676 O O . GLY A 1 211 ? -19.637 2.963 37.709 1.00 81.19 211 GLY A O 1
ATOM 1677 N N . PHE A 1 212 ? -18.075 2.449 39.235 1.00 78.94 212 PHE A N 1
ATOM 1678 C CA . PHE A 1 212 ? -17.010 2.082 38.288 1.00 78.94 212 PHE A CA 1
ATOM 1679 C C . PHE A 1 212 ? -17.449 1.106 37.176 1.00 78.94 212 PHE A C 1
ATOM 1681 O O . PHE A 1 212 ? -17.089 1.276 36.009 1.00 78.94 212 PHE A O 1
ATOM 1688 N N . TRP A 1 213 ? -18.259 0.099 37.516 1.00 76.38 213 TRP A N 1
ATOM 1689 C CA . TRP A 1 213 ? -18.687 -0.944 36.578 1.00 76.38 213 TRP A CA 1
ATOM 1690 C C . TRP A 1 213 ? -19.690 -0.443 35.526 1.00 76.38 213 TRP A C 1
ATOM 1692 O O . TRP A 1 213 ? -19.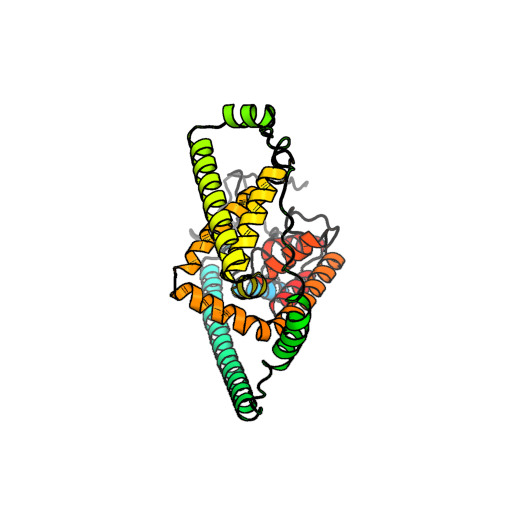565 -0.794 34.350 1.00 76.38 213 TRP A O 1
ATOM 1702 N N . LEU A 1 214 ? -20.640 0.421 35.905 1.00 78.81 214 LEU A N 1
ATOM 1703 C CA . LEU A 1 214 ? -21.521 1.083 34.933 1.00 78.81 214 LEU A CA 1
ATOM 1704 C C . LEU A 1 214 ? -20.746 2.114 34.108 1.00 78.81 214 LEU A C 1
ATOM 1706 O O . LEU A 1 214 ? -20.940 2.176 32.897 1.00 78.81 214 LEU A O 1
ATOM 1710 N N . TYR A 1 215 ? -19.827 2.868 34.724 1.00 81.00 215 TYR A N 1
ATOM 1711 C CA . TYR A 1 215 ? -19.001 3.848 34.011 1.00 81.00 215 TYR A CA 1
ATOM 1712 C C . TYR A 1 215 ? -18.237 3.212 32.836 1.00 81.00 215 TYR A C 1
ATOM 1714 O O . TYR A 1 215 ? -18.286 3.723 31.717 1.00 81.00 215 TYR A O 1
ATOM 1722 N N . ARG A 1 216 ? -17.594 2.054 33.063 1.00 81.75 216 ARG A N 1
ATOM 1723 C CA . ARG A 1 216 ? -16.851 1.309 32.028 1.00 81.75 216 ARG A CA 1
ATOM 1724 C C . ARG A 1 216 ? -17.746 0.641 30.970 1.00 81.75 216 ARG A C 1
ATOM 1726 O O . ARG A 1 216 ? -17.240 0.236 29.928 1.00 81.75 216 ARG A O 1
ATOM 1733 N N . SER A 1 217 ? -19.053 0.522 31.211 1.00 80.69 217 SER A N 1
ATOM 1734 C CA . SER A 1 217 ? -19.986 -0.123 30.273 1.00 80.69 217 SER A CA 1
ATOM 1735 C C . SER A 1 217 ? -20.335 0.753 29.058 1.00 80.69 217 SER A C 1
ATOM 1737 O O . SER A 1 217 ? -20.779 0.225 28.041 1.00 80.69 217 SER A O 1
ATOM 1739 N N . ASP A 1 218 ? -20.124 2.071 29.136 1.00 81.88 218 ASP A N 1
ATOM 1740 C CA . ASP A 1 218 ? -20.301 2.996 28.010 1.00 81.88 218 ASP A CA 1
ATOM 1741 C C . ASP A 1 218 ? -18.953 3.232 27.291 1.00 81.88 218 ASP A C 1
ATOM 1743 O O . ASP A 1 218 ? -18.045 3.836 27.880 1.00 81.88 218 ASP A O 1
ATOM 1747 N N . PRO A 1 219 ? -18.799 2.821 26.014 1.00 79.50 219 PRO A N 1
ATOM 1748 C CA . PRO A 1 219 ? -17.549 2.999 25.273 1.00 79.50 219 PRO A CA 1
ATOM 1749 C C . PRO A 1 219 ? -17.153 4.474 25.130 1.00 79.50 219 PRO A C 1
ATOM 1751 O O . PRO A 1 219 ? -15.964 4.785 25.062 1.00 79.50 219 PRO A O 1
ATOM 1754 N N . PHE A 1 220 ? -18.117 5.401 25.147 1.00 79.88 220 PHE A N 1
ATOM 1755 C CA . PHE A 1 220 ? -17.823 6.826 25.076 1.00 79.88 220 PHE A CA 1
ATOM 1756 C C . PHE A 1 220 ? -17.209 7.369 26.370 1.00 79.88 220 PHE A C 1
ATOM 1758 O O . PHE A 1 220 ? -16.422 8.309 26.281 1.00 79.88 220 PHE A O 1
ATOM 1765 N N . ASN A 1 221 ? -17.525 6.802 27.539 1.00 83.75 221 ASN A N 1
ATOM 1766 C CA . ASN A 1 221 ? -16.899 7.174 28.816 1.00 83.75 221 ASN A CA 1
ATOM 1767 C C . ASN A 1 221 ? -15.496 6.557 28.960 1.00 83.75 221 ASN A C 1
ATOM 1769 O O . ASN A 1 221 ? -14.601 7.181 29.531 1.00 83.75 221 ASN A O 1
ATOM 1773 N N . VAL A 1 222 ? -15.279 5.366 28.387 1.00 84.31 222 VAL A N 1
ATOM 1774 C CA . VAL A 1 222 ? -13.946 4.744 28.282 1.00 84.31 222 VAL A CA 1
ATOM 1775 C C . VAL A 1 222 ? -13.040 5.539 27.336 1.00 84.31 222 VAL A C 1
ATOM 1777 O O . VAL A 1 222 ? -11.898 5.817 27.689 1.00 84.31 222 VAL A O 1
ATOM 1780 N N . PHE A 1 223 ? -13.550 5.974 26.178 1.00 82.81 223 PHE A N 1
ATOM 1781 C CA . PHE A 1 223 ? -12.813 6.859 25.268 1.00 82.81 223 PHE A CA 1
ATOM 1782 C C . PHE A 1 223 ? -12.434 8.187 25.940 1.00 82.81 223 PHE A C 1
ATOM 1784 O O . PHE A 1 223 ? -11.288 8.623 25.859 1.00 82.81 223 PHE A O 1
ATOM 1791 N N . ASP A 1 224 ? -13.382 8.803 26.652 1.00 83.19 224 ASP A N 1
ATOM 1792 C CA . ASP A 1 224 ? -13.148 10.027 27.422 1.00 83.19 224 ASP A CA 1
ATOM 1793 C C . ASP A 1 224 ? -12.007 9.846 28.447 1.00 83.19 224 ASP A C 1
ATOM 1795 O O . ASP A 1 224 ? -11.101 10.681 28.502 1.00 83.19 224 ASP A O 1
ATOM 1799 N N . LEU A 1 225 ? -12.005 8.726 29.183 1.00 85.31 225 LEU A N 1
ATOM 1800 C CA . LEU A 1 225 ? -10.962 8.376 30.155 1.00 85.31 225 LEU A CA 1
ATOM 1801 C C . LEU A 1 225 ? -9.582 8.204 29.500 1.00 85.31 225 LEU A C 1
ATOM 1803 O O . LEU A 1 225 ? -8.603 8.750 30.006 1.00 85.31 225 LEU A O 1
ATOM 1807 N N . ILE A 1 226 ? -9.504 7.493 28.367 1.00 85.00 226 ILE A N 1
ATOM 1808 C CA . ILE A 1 226 ? -8.252 7.313 27.608 1.00 85.00 226 ILE A CA 1
ATOM 1809 C C . ILE A 1 226 ? -7.696 8.677 27.190 1.00 85.00 226 ILE A C 1
ATOM 1811 O O . ILE A 1 226 ? -6.531 8.974 27.457 1.00 85.00 226 ILE A O 1
ATOM 1815 N N . MET A 1 227 ? -8.539 9.537 26.612 1.00 82.19 227 MET A N 1
ATOM 1816 C CA . MET A 1 227 ? -8.128 10.868 26.162 1.00 82.19 227 MET A CA 1
ATOM 1817 C C . MET A 1 227 ? -7.580 11.733 27.304 1.00 82.19 227 MET A C 1
ATOM 1819 O O . MET A 1 227 ? -6.551 12.380 27.132 1.00 82.19 227 MET A O 1
ATOM 1823 N N . VAL A 1 228 ? -8.223 11.718 28.477 1.00 84.75 228 VAL A N 1
ATOM 1824 C CA . VAL A 1 228 ? -7.719 12.438 29.660 1.00 84.75 228 VAL A CA 1
ATOM 1825 C C . VAL A 1 228 ? -6.410 11.832 30.175 1.00 84.75 228 VAL A C 1
ATOM 1827 O O . VAL A 1 228 ? -5.491 12.581 30.496 1.00 84.75 228 VAL A O 1
ATOM 1830 N N . SER A 1 229 ? -6.277 10.500 30.210 1.00 85.38 229 SER A N 1
ATOM 1831 C CA . SER A 1 229 ? -5.024 9.862 30.647 1.00 85.38 229 SER A CA 1
ATOM 1832 C C . SER A 1 229 ? -3.839 10.186 29.733 1.00 85.38 229 SER A C 1
ATOM 1834 O O . SER A 1 229 ? -2.743 10.418 30.235 1.00 85.38 229 SER A O 1
ATOM 1836 N N . LEU A 1 230 ? -4.061 10.280 28.415 1.00 82.44 230 LEU A N 1
ATOM 1837 C CA . LEU A 1 230 ? -3.033 10.679 27.451 1.00 82.44 230 LEU A CA 1
ATOM 1838 C C . LEU A 1 230 ? -2.610 12.142 27.647 1.00 82.44 230 LEU A C 1
ATOM 1840 O O . LEU A 1 230 ? -1.417 12.425 27.626 1.00 82.44 230 LEU A O 1
ATOM 1844 N N . ALA A 1 231 ? -3.557 13.048 27.911 1.00 80.62 231 ALA A N 1
ATOM 1845 C CA . ALA A 1 231 ? -3.256 14.455 28.180 1.00 80.62 231 ALA A CA 1
ATOM 1846 C C . ALA A 1 231 ? -2.440 14.651 29.475 1.00 80.62 231 ALA A C 1
ATOM 1848 O O . ALA A 1 231 ? -1.474 15.410 29.489 1.00 80.62 231 ALA A O 1
ATOM 1849 N N . TYR A 1 232 ? -2.769 13.933 30.557 1.00 83.00 232 TYR A N 1
ATOM 1850 C CA . TYR A 1 232 ? -1.953 13.965 31.779 1.00 83.00 232 TYR A CA 1
ATOM 1851 C C . TYR A 1 232 ? -0.567 13.337 31.577 1.00 83.00 232 TYR A C 1
ATOM 1853 O O . TYR A 1 232 ? 0.419 13.866 32.086 1.00 83.00 232 TYR A O 1
ATOM 1861 N N . LEU A 1 233 ? -0.472 12.245 30.812 1.00 84.69 233 LEU A N 1
ATOM 1862 C CA . LEU A 1 233 ? 0.801 11.608 30.467 1.00 84.69 233 LEU A CA 1
ATOM 1863 C C . LEU A 1 233 ? 1.695 12.544 29.635 1.00 84.69 233 LEU A C 1
ATOM 1865 O O . LEU A 1 233 ? 2.896 12.606 29.884 1.00 84.69 233 LEU A O 1
ATOM 1869 N N . GLU A 1 234 ? 1.120 13.322 28.714 1.00 79.94 234 GLU A N 1
ATOM 1870 C CA . GLU A 1 234 ? 1.837 14.354 27.952 1.00 79.94 234 GLU A CA 1
ATOM 1871 C C . GLU A 1 234 ? 2.424 15.442 28.871 1.00 79.94 234 GLU A C 1
ATOM 1873 O O . GLU A 1 234 ? 3.604 15.771 28.753 1.00 79.94 234 GLU A O 1
ATOM 1878 N N . ILE A 1 235 ? 1.636 15.950 29.830 1.00 78.56 235 ILE A N 1
ATOM 1879 C CA . ILE A 1 235 ? 2.087 16.964 30.804 1.00 78.56 235 ILE A CA 1
ATOM 1880 C C . ILE A 1 235 ? 3.213 16.416 31.695 1.00 78.56 235 ILE A C 1
ATOM 1882 O O . ILE A 1 235 ? 4.192 17.114 31.947 1.00 78.56 235 ILE A O 1
ATOM 1886 N N . ILE A 1 236 ? 3.110 15.165 32.157 1.00 82.69 236 ILE A N 1
ATOM 1887 C CA . ILE A 1 236 ? 4.141 14.532 32.999 1.00 82.69 236 ILE A CA 1
ATOM 1888 C C . ILE A 1 236 ? 5.451 14.340 32.220 1.00 82.69 236 ILE A C 1
ATOM 1890 O O . ILE A 1 236 ? 6.532 14.556 32.765 1.00 82.69 236 ILE A O 1
ATOM 1894 N N . LEU A 1 237 ? 5.371 13.962 30.941 1.00 81.56 237 LEU A N 1
ATOM 1895 C CA . LEU A 1 237 ? 6.537 13.660 30.107 1.00 81.56 237 LEU A CA 1
ATOM 1896 C C . LEU A 1 237 ? 7.049 14.862 29.292 1.00 81.56 237 LEU A C 1
ATOM 1898 O O . LEU A 1 237 ? 7.823 14.671 28.354 1.00 81.56 237 LEU A O 1
ATOM 1902 N N . TYR A 1 238 ? 6.687 16.100 29.656 1.00 76.75 238 TYR A N 1
ATOM 1903 C CA . TYR A 1 238 ? 7.004 17.306 28.873 1.00 76.75 238 TYR A CA 1
ATOM 1904 C C . TYR A 1 238 ? 8.506 17.526 28.596 1.00 76.75 238 TYR A C 1
ATOM 1906 O O . TYR A 1 238 ? 8.860 18.161 27.604 1.00 76.75 238 TYR A O 1
ATOM 1914 N N . ARG A 1 239 ? 9.393 16.986 29.448 1.00 70.50 239 ARG A N 1
ATOM 1915 C CA . ARG A 1 239 ? 10.861 17.067 29.294 1.00 70.50 239 ARG A CA 1
ATOM 1916 C C . ARG A 1 239 ? 11.473 15.977 28.403 1.00 70.50 239 ARG A C 1
ATOM 1918 O O . ARG A 1 239 ? 12.665 16.042 28.114 1.00 70.50 239 ARG A O 1
ATOM 1925 N N . VAL A 1 240 ? 10.712 14.960 27.993 1.00 80.62 240 VAL A N 1
ATOM 1926 C CA . VAL A 1 240 ? 11.250 13.816 27.240 1.00 80.62 240 VAL A CA 1
ATOM 1927 C C . VAL A 1 240 ? 11.296 14.141 25.747 1.00 80.62 240 VAL A C 1
ATOM 1929 O O . VAL A 1 240 ? 10.271 14.196 25.061 1.00 80.62 240 VAL A O 1
ATOM 1932 N N . GLN A 1 241 ? 12.508 14.331 25.224 1.00 71.69 241 GLN A N 1
ATOM 1933 C CA . GLN A 1 241 ? 12.734 14.496 23.789 1.00 71.69 241 GLN A CA 1
ATOM 1934 C C . GLN A 1 241 ? 12.305 13.226 23.028 1.00 71.69 241 GLN A C 1
ATOM 1936 O O . GLN A 1 241 ? 12.511 12.110 23.495 1.00 71.69 241 GLN A O 1
ATOM 1941 N N . GLY A 1 242 ? 11.683 13.400 21.857 1.00 70.44 242 GLY A N 1
ATOM 1942 C CA . GLY A 1 242 ? 11.156 12.305 21.027 1.00 70.44 242 GLY A CA 1
ATOM 1943 C C . GLY A 1 242 ? 9.643 12.063 21.136 1.00 70.44 242 GLY A C 1
ATOM 1944 O O . GLY A 1 242 ? 9.057 11.483 20.227 1.00 70.44 242 GLY A O 1
ATOM 1945 N N . LEU A 1 243 ? 8.958 12.588 22.160 1.00 73.81 243 LEU A N 1
ATOM 1946 C CA . LEU A 1 243 ? 7.503 12.411 22.332 1.00 73.81 243 LEU A CA 1
ATOM 1947 C C . LEU A 1 243 ? 6.628 13.391 21.523 1.00 73.81 243 LEU A C 1
ATOM 1949 O O . LEU A 1 243 ? 5.458 13.590 21.845 1.00 73.81 243 LEU A O 1
ATOM 1953 N N . SER A 1 244 ? 7.150 13.977 20.439 1.00 75.12 244 SER A N 1
ATOM 1954 C CA . SER A 1 244 ? 6.388 14.904 19.578 1.00 75.12 244 SER A CA 1
ATOM 1955 C C . SER A 1 244 ? 5.092 14.271 19.038 1.00 75.12 244 SER A C 1
ATOM 1957 O O . SER A 1 244 ? 4.051 14.921 18.971 1.00 75.12 244 SER A O 1
ATOM 1959 N N . ALA A 1 245 ? 5.107 12.958 18.774 1.00 76.31 245 ALA A N 1
ATOM 1960 C CA . ALA A 1 245 ? 3.926 12.199 18.362 1.00 76.31 245 ALA A CA 1
ATOM 1961 C C . ALA A 1 245 ? 2.788 12.179 19.407 1.00 76.31 245 ALA A C 1
ATOM 1963 O O . ALA A 1 245 ? 1.624 12.078 19.022 1.00 76.31 245 ALA A O 1
ATOM 1964 N N . LEU A 1 246 ? 3.073 12.326 20.711 1.00 74.94 246 LEU A N 1
ATOM 1965 C CA . LEU A 1 246 ? 2.017 12.431 21.729 1.00 74.94 246 LEU A CA 1
ATOM 1966 C C . LEU A 1 246 ? 1.221 13.735 21.590 1.00 74.94 246 LEU A C 1
ATOM 1968 O O . LEU A 1 246 ? 0.011 13.725 21.800 1.00 74.94 246 LEU A O 1
ATOM 1972 N N . ARG A 1 247 ? 1.859 14.822 21.133 1.00 74.44 247 ARG A N 1
ATOM 1973 C CA . ARG A 1 247 ? 1.175 16.094 20.840 1.00 74.44 247 ARG A CA 1
ATOM 1974 C C . ARG A 1 247 ? 0.139 15.911 19.728 1.00 74.44 247 ARG A C 1
ATOM 1976 O O . ARG A 1 247 ? -0.963 16.441 19.814 1.00 74.44 247 ARG A O 1
ATOM 1983 N N . ALA A 1 248 ? 0.439 15.081 18.724 1.00 78.12 248 ALA A N 1
ATOM 1984 C CA . ALA A 1 248 ? -0.509 14.743 17.661 1.00 78.12 248 ALA A CA 1
ATOM 1985 C C . ALA A 1 248 ? -1.731 13.951 18.174 1.00 78.12 248 ALA A C 1
ATOM 1987 O O . ALA A 1 248 ? -2.820 14.080 17.612 1.00 78.12 248 ALA A O 1
ATOM 1988 N N . LEU A 1 249 ? -1.615 13.202 19.282 1.00 74.50 249 LEU A N 1
ATOM 1989 C CA . LEU A 1 249 ? -2.764 12.523 19.902 1.00 74.50 249 LEU A CA 1
ATOM 1990 C C . LEU A 1 249 ? -3.807 13.507 20.445 1.00 74.50 249 LEU A C 1
ATOM 1992 O O . LEU A 1 249 ? -4.972 13.126 20.579 1.00 74.50 249 LEU A O 1
ATOM 1996 N N . ARG A 1 250 ? -3.456 14.783 20.671 1.00 73.38 250 ARG A N 1
ATOM 1997 C CA . ARG A 1 250 ? -4.448 15.828 20.963 1.00 73.38 250 ARG A CA 1
ATOM 1998 C C . ARG A 1 250 ? -5.514 15.913 19.872 1.00 73.38 250 ARG A C 1
ATOM 2000 O O . ARG A 1 250 ? -6.678 16.101 20.211 1.00 73.38 250 ARG A O 1
ATOM 2007 N N . ALA A 1 251 ? -5.183 15.662 18.600 1.00 76.88 251 ALA A N 1
ATOM 2008 C CA . ALA A 1 251 ? -6.156 15.634 17.503 1.00 76.88 251 ALA A CA 1
ATOM 2009 C C . ALA A 1 251 ? -7.274 14.590 17.710 1.00 76.88 251 ALA A C 1
ATOM 2011 O O . ALA A 1 251 ? -8.407 14.811 17.282 1.00 76.88 251 ALA A O 1
ATOM 2012 N N . LEU A 1 252 ? -7.030 13.505 18.459 1.00 73.94 252 LEU A N 1
ATOM 2013 C CA . LEU A 1 252 ? -8.070 12.528 18.805 1.00 73.94 252 LEU A CA 1
ATOM 2014 C C . LEU A 1 252 ? -9.205 13.148 19.650 1.00 73.94 252 LEU A C 1
ATOM 2016 O O . LEU A 1 252 ? -10.311 12.608 19.677 1.00 73.94 252 LEU A O 1
ATOM 2020 N N . ARG A 1 253 ? -9.007 14.323 20.276 1.00 72.81 253 ARG A N 1
ATOM 2021 C CA . ARG A 1 253 ? -10.089 15.073 20.949 1.00 72.81 253 ARG A CA 1
ATOM 2022 C C . 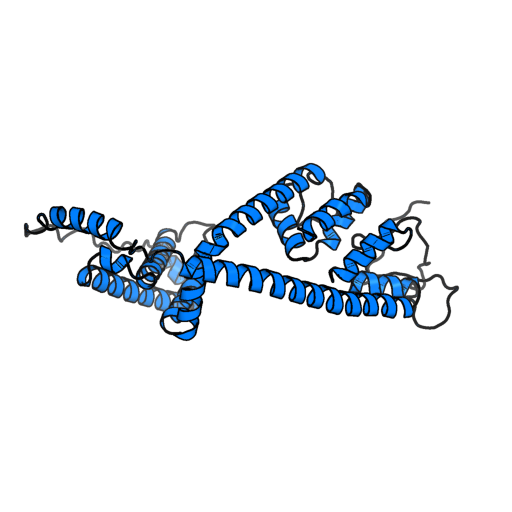ARG A 1 253 ? -11.218 15.465 19.997 1.00 72.81 253 ARG A C 1
ATOM 2024 O O . ARG A 1 253 ? -12.372 15.510 20.422 1.00 72.81 253 ARG A O 1
ATOM 2031 N N . VAL A 1 254 ? -10.909 15.665 18.713 1.00 77.81 254 VAL A N 1
ATOM 2032 C CA . VAL A 1 254 ? -11.880 15.963 17.647 1.00 77.81 254 VAL A CA 1
ATOM 2033 C C . VAL A 1 254 ? -12.873 14.805 17.477 1.00 77.81 254 VAL A C 1
ATOM 2035 O O . VAL A 1 254 ? -14.056 15.034 17.228 1.00 77.81 254 VAL A O 1
ATOM 2038 N N . LEU A 1 255 ? -12.456 13.561 17.747 1.00 74.12 255 LEU A N 1
ATOM 2039 C CA . LEU A 1 255 ? -13.335 12.386 17.711 1.00 74.12 255 LEU A CA 1
ATOM 2040 C C . LEU A 1 255 ? -14.440 12.435 18.783 1.00 74.12 255 LEU A C 1
ATOM 2042 O O . LEU A 1 255 ? -15.462 11.766 18.636 1.00 74.12 255 LEU A O 1
ATOM 2046 N N . LYS A 1 256 ? -14.328 13.279 19.827 1.00 70.56 256 LYS A N 1
ATOM 2047 C CA . LYS A 1 256 ? -15.449 13.513 20.760 1.00 70.56 256 LYS A CA 1
ATOM 2048 C C . LYS A 1 256 ? -16.666 14.128 20.062 1.00 70.56 256 LYS A C 1
ATOM 2050 O O . LYS A 1 256 ? -17.785 13.927 20.537 1.00 70.56 256 LYS A O 1
ATOM 2055 N N . MET A 1 257 ? -16.494 14.782 18.906 1.00 73.69 257 MET A N 1
ATOM 2056 C CA . MET A 1 257 ? -17.618 15.241 18.081 1.00 73.69 257 MET A CA 1
ATOM 2057 C C . MET A 1 257 ? -18.511 14.083 17.604 1.00 73.69 257 MET A C 1
ATOM 2059 O O . MET A 1 257 ? -19.721 14.259 17.450 1.00 73.69 257 MET A O 1
ATOM 2063 N N . PHE A 1 258 ? -17.963 12.869 17.465 1.00 75.38 258 PHE A N 1
ATOM 2064 C CA . PHE A 1 258 ? -18.713 11.686 17.025 1.00 75.38 258 PHE A CA 1
ATOM 2065 C C . PHE A 1 258 ? -19.805 11.268 18.026 1.00 75.38 258 PHE A C 1
ATOM 2067 O O . PHE A 1 258 ? -20.768 10.605 17.644 1.00 75.38 258 PHE A O 1
ATOM 2074 N N . ARG A 1 259 ? -19.718 11.702 19.296 1.00 73.69 259 ARG A N 1
ATOM 2075 C CA . ARG A 1 259 ? -20.790 11.528 20.294 1.00 73.69 259 ARG A CA 1
ATOM 2076 C C . ARG A 1 259 ? -22.058 12.310 19.926 1.00 73.69 259 ARG A C 1
ATOM 2078 O O . ARG A 1 259 ? -23.161 11.842 20.214 1.00 73.69 259 ARG A O 1
ATOM 2085 N N . TYR A 1 260 ? -21.904 13.484 19.310 1.00 77.25 260 TYR A N 1
ATOM 2086 C CA . TYR A 1 260 ? -23.004 14.381 18.939 1.00 77.25 260 TYR A CA 1
ATOM 2087 C C . TYR A 1 260 ? -23.552 14.074 17.534 1.00 77.25 260 TYR A C 1
ATOM 2089 O O . TYR A 1 260 ? -24.753 14.204 17.292 1.00 77.25 260 TYR A O 1
ATOM 2097 N N . LEU A 1 261 ? -22.699 13.587 16.626 1.00 83.62 261 LEU A N 1
ATOM 2098 C CA . LEU A 1 261 ? -23.078 13.169 15.273 1.00 83.62 261 LEU A CA 1
ATOM 2099 C C . LEU A 1 261 ? -23.791 11.804 15.281 1.00 83.62 261 LEU A C 1
ATOM 2101 O O . LEU A 1 261 ? -23.179 10.753 15.085 1.00 83.62 261 LEU A O 1
ATOM 2105 N N . LYS A 1 262 ? -25.117 11.823 15.481 1.00 83.06 262 LYS A N 1
ATOM 2106 C CA . LYS A 1 262 ? -25.982 10.623 15.538 1.00 83.06 262 LYS A CA 1
ATOM 2107 C C . LYS A 1 262 ? -25.787 9.664 14.350 1.00 83.06 262 LYS A C 1
ATOM 2109 O O . LYS A 1 262 ? -25.799 8.452 14.551 1.00 83.06 262 LYS A O 1
ATOM 2114 N N . SER A 1 263 ? -25.598 10.197 13.141 1.00 86.75 263 SER A N 1
ATOM 2115 C CA . SER A 1 263 ? -25.334 9.426 11.917 1.00 86.75 263 SER A CA 1
ATOM 2116 C C . SER A 1 263 ? -24.021 8.646 12.004 1.00 86.75 263 SER A C 1
ATOM 2118 O O . SER A 1 263 ? -24.011 7.426 11.854 1.00 86.75 263 SER A O 1
ATOM 2120 N N . LEU A 1 264 ? -22.923 9.331 12.325 1.00 82.69 264 LEU A N 1
ATOM 2121 C CA . LEU A 1 264 ? -21.593 8.733 12.417 1.00 82.69 264 LEU A CA 1
ATOM 2122 C C . LEU A 1 264 ? -21.481 7.737 13.578 1.00 82.69 264 LEU A C 1
ATOM 2124 O O . LEU A 1 264 ? -20.885 6.673 13.415 1.00 82.69 264 LEU A O 1
ATOM 2128 N N . ARG A 1 265 ? -22.143 8.010 14.712 1.00 82.50 265 ARG A N 1
ATOM 2129 C CA . ARG A 1 265 ? -22.272 7.028 15.798 1.00 82.50 265 ARG A CA 1
ATOM 2130 C C . ARG A 1 265 ? -22.927 5.734 15.315 1.00 82.50 265 ARG A C 1
ATOM 2132 O O . ARG A 1 265 ? -22.431 4.657 15.633 1.00 82.50 265 ARG A O 1
ATOM 2139 N N . LYS A 1 266 ? -24.001 5.824 14.520 1.00 83.56 266 LYS A N 1
ATOM 2140 C CA . LYS A 1 266 ? -24.694 4.640 13.991 1.00 83.56 266 LYS A CA 1
ATOM 2141 C C . LYS A 1 266 ? -23.808 3.826 13.045 1.00 83.56 266 LYS A C 1
ATOM 2143 O O . LYS A 1 266 ? -23.836 2.600 13.117 1.00 83.56 266 LYS A O 1
ATOM 2148 N N . ILE A 1 267 ? -23.000 4.491 12.216 1.00 87.50 267 ILE A N 1
ATOM 2149 C CA . ILE A 1 267 ? -22.003 3.836 11.353 1.00 87.50 267 ILE A CA 1
ATOM 2150 C C . ILE A 1 267 ? -20.957 3.104 12.210 1.00 87.50 267 ILE A C 1
ATOM 2152 O O . ILE A 1 267 ? -20.709 1.922 11.984 1.00 87.50 267 ILE A O 1
ATOM 2156 N N . GLY A 1 268 ? -20.408 3.762 13.238 1.00 83.38 268 GLY A N 1
ATOM 2157 C CA . GLY A 1 268 ? -19.427 3.163 14.151 1.00 83.38 268 GLY A CA 1
ATOM 2158 C C . GLY A 1 268 ? -19.963 1.954 14.930 1.00 83.38 268 GLY A C 1
ATOM 2159 O O . GLY A 1 268 ? -19.288 0.931 15.007 1.00 83.38 268 GLY A O 1
ATOM 2160 N N . GLU A 1 269 ? -21.197 2.031 15.446 1.00 82.25 269 GLU A N 1
ATOM 2161 C CA . GLU A 1 269 ? -21.886 0.902 16.095 1.00 82.25 269 GLU A CA 1
ATOM 2162 C C . GLU A 1 269 ? -21.967 -0.326 15.168 1.00 82.25 269 GLU A C 1
ATOM 2164 O O . GLU A 1 269 ? -21.678 -1.443 15.597 1.00 82.25 269 GLU A O 1
ATOM 2169 N N . VAL A 1 270 ? -22.346 -0.122 13.899 1.00 85.19 270 VAL A N 1
ATOM 2170 C CA . VAL A 1 270 ? -22.463 -1.202 12.904 1.00 85.19 270 VAL A CA 1
ATOM 2171 C C . VAL A 1 270 ? -21.088 -1.756 12.529 1.00 85.19 270 VAL A C 1
ATOM 2173 O O . VAL A 1 270 ? -20.915 -2.971 12.517 1.00 85.19 270 VAL A O 1
ATOM 2176 N N . LEU A 1 271 ? -20.096 -0.891 12.299 1.00 86.19 271 LEU A N 1
ATOM 2177 C CA . LEU A 1 271 ? -18.738 -1.295 11.928 1.00 86.19 271 LEU A CA 1
ATOM 2178 C C . LEU A 1 271 ? -18.073 -2.143 13.025 1.00 86.19 271 LEU A C 1
ATOM 2180 O O . LEU A 1 271 ? -17.537 -3.211 12.731 1.00 86.19 271 LEU A O 1
ATOM 2184 N N . ILE A 1 272 ? -18.178 -1.728 14.293 1.00 84.38 272 ILE A N 1
ATOM 2185 C CA . ILE A 1 272 ? -17.650 -2.490 15.438 1.00 84.38 272 ILE A CA 1
ATOM 2186 C C . ILE A 1 272 ? -18.401 -3.821 15.601 1.00 84.38 272 ILE A C 1
ATOM 2188 O O . ILE A 1 272 ? -17.771 -4.855 15.815 1.00 84.38 272 ILE A O 1
ATOM 2192 N N . ALA A 1 273 ? -19.732 -3.827 15.453 1.00 81.06 273 ALA A N 1
ATOM 2193 C CA . ALA A 1 273 ? -20.522 -5.058 15.520 1.00 81.06 273 ALA A CA 1
ATOM 2194 C C . ALA A 1 273 ? -20.183 -6.047 14.387 1.00 81.06 273 ALA A C 1
ATOM 2196 O O . ALA A 1 273 ? -20.221 -7.258 14.597 1.00 81.06 273 ALA A O 1
ATOM 2197 N N . SER A 1 274 ? -19.828 -5.551 13.197 1.00 83.06 274 SER A N 1
ATOM 2198 C CA . SER A 1 274 ? -19.395 -6.381 12.069 1.00 83.06 274 SER A CA 1
ATOM 2199 C C . SER A 1 274 ? -17.943 -6.857 12.178 1.00 83.06 274 SER A C 1
ATOM 2201 O O . SER A 1 274 ? -17.630 -7.920 11.644 1.00 83.06 274 SER A O 1
ATOM 2203 N N . PHE A 1 275 ? -17.063 -6.130 12.877 1.00 81.38 275 PHE A N 1
ATOM 2204 C CA . PHE A 1 275 ? -15.626 -6.432 12.952 1.00 81.38 275 PHE A CA 1
ATOM 2205 C C . PHE A 1 275 ? -15.328 -7.863 13.428 1.00 81.38 275 PHE A C 1
ATOM 2207 O O . PHE A 1 275 ? -14.461 -8.529 12.867 1.00 81.38 275 PHE A O 1
ATOM 2214 N N . GLY A 1 276 ? -16.102 -8.384 14.388 1.00 80.31 276 GLY A N 1
ATOM 2215 C CA . GLY A 1 276 ? -15.962 -9.766 14.867 1.00 80.31 276 GLY A CA 1
ATOM 2216 C C . GLY A 1 276 ? -16.151 -10.833 13.778 1.00 80.31 276 GLY A C 1
ATOM 2217 O O . GLY A 1 276 ? -15.508 -11.877 13.837 1.00 80.31 276 GLY A O 1
ATOM 2218 N N . ASN A 1 277 ? -16.961 -10.556 12.750 1.00 78.00 277 ASN A N 1
ATOM 2219 C CA . ASN A 1 277 ? -17.156 -11.459 11.609 1.00 78.00 277 ASN A CA 1
ATOM 2220 C C . ASN A 1 277 ? -16.009 -11.361 10.586 1.00 78.00 277 ASN A C 1
ATOM 2222 O O . ASN A 1 277 ? -15.720 -12.335 9.894 1.00 78.00 277 ASN A O 1
ATOM 2226 N N . PHE A 1 278 ? -15.349 -10.202 10.492 1.00 81.31 278 PHE A N 1
ATOM 2227 C CA . PHE A 1 278 ? -14.203 -9.989 9.602 1.00 81.31 278 PHE A CA 1
ATOM 2228 C C . PHE A 1 278 ? -12.872 -10.441 10.215 1.00 81.31 278 PHE A C 1
ATOM 2230 O O . PHE A 1 278 ? -11.956 -10.779 9.467 1.00 81.31 278 PHE A O 1
ATOM 2237 N N . ALA A 1 279 ? -12.763 -10.499 11.547 1.00 84.62 279 ALA A N 1
ATOM 2238 C CA . ALA A 1 279 ? -11.526 -10.814 12.265 1.00 84.62 279 ALA A CA 1
ATOM 2239 C C . ALA A 1 279 ? -10.837 -12.102 11.773 1.00 84.62 279 ALA A C 1
ATOM 2241 O O . ALA A 1 279 ? -9.630 -12.093 11.543 1.00 84.62 279 ALA A O 1
ATOM 2242 N N . SER A 1 280 ? -11.588 -13.180 11.527 1.00 83.88 280 SER A N 1
ATOM 2243 C CA . SER A 1 280 ? -11.029 -14.443 11.016 1.00 83.88 280 SER A CA 1
ATOM 2244 C C . SER A 1 280 ? -10.384 -14.299 9.632 1.00 83.88 280 SER A C 1
ATOM 2246 O O . SER A 1 280 ? -9.344 -14.897 9.376 1.00 83.88 280 SER A O 1
ATOM 2248 N N . ILE A 1 281 ? -10.975 -13.487 8.748 1.00 87.19 281 ILE A N 1
ATOM 2249 C CA . ILE A 1 281 ? -10.433 -13.209 7.409 1.00 87.19 281 ILE A CA 1
ATOM 2250 C C . ILE A 1 281 ? -9.210 -12.291 7.528 1.00 87.19 281 ILE A C 1
ATOM 2252 O O . ILE A 1 281 ? -8.191 -12.550 6.895 1.00 87.19 281 ILE A O 1
ATOM 2256 N N . MET A 1 282 ? -9.274 -11.269 8.389 1.00 86.81 282 MET A N 1
ATOM 2257 C CA . MET A 1 282 ? -8.150 -10.360 8.646 1.00 86.81 282 MET A CA 1
ATOM 2258 C C . MET A 1 282 ? -6.913 -11.099 9.169 1.00 86.81 282 MET A C 1
ATOM 2260 O O . MET A 1 282 ? -5.812 -10.819 8.710 1.00 86.81 282 MET A O 1
ATOM 2264 N N . VAL A 1 283 ? -7.073 -12.074 10.072 1.00 89.50 283 VAL A N 1
ATOM 2265 C CA . VAL A 1 283 ? -5.947 -12.891 10.566 1.00 89.50 283 VAL A CA 1
ATOM 2266 C C . VAL A 1 283 ? -5.286 -13.673 9.427 1.00 89.50 283 VAL A C 1
ATOM 2268 O O . VAL A 1 283 ? -4.061 -13.668 9.328 1.00 89.50 283 VAL A O 1
ATOM 2271 N N . VAL A 1 284 ? -6.069 -14.294 8.538 1.00 89.94 284 VAL A N 1
ATOM 2272 C CA . VAL A 1 284 ? -5.525 -15.019 7.375 1.00 89.94 284 VAL A CA 1
ATOM 2273 C C . VAL A 1 284 ? -4.797 -14.068 6.421 1.00 89.94 284 VAL A C 1
ATOM 2275 O O . VAL A 1 284 ? -3.678 -14.373 6.014 1.00 89.94 284 VAL A O 1
ATOM 2278 N N . LEU A 1 285 ? -5.376 -12.901 6.118 1.00 90.31 285 LEU A N 1
ATOM 2279 C CA . LEU A 1 285 ? -4.745 -11.888 5.262 1.00 90.31 285 LEU A CA 1
ATOM 2280 C C . LEU A 1 285 ? -3.438 -11.348 5.861 1.00 90.31 285 LEU A C 1
ATOM 2282 O O . LEU A 1 285 ? -2.452 -11.225 5.141 1.00 90.31 285 LEU A O 1
ATOM 2286 N N . ILE A 1 286 ? -3.393 -11.084 7.172 1.00 92.19 286 ILE A N 1
ATOM 2287 C CA . ILE A 1 286 ? -2.176 -10.625 7.861 1.00 92.19 286 ILE A CA 1
ATOM 2288 C C . ILE A 1 286 ? -1.095 -11.710 7.834 1.00 92.19 286 ILE A C 1
ATOM 2290 O O . ILE A 1 286 ? 0.046 -11.408 7.498 1.00 92.19 286 ILE A O 1
ATOM 2294 N N . ILE A 1 287 ? -1.429 -12.973 8.126 1.00 93.44 287 ILE A N 1
ATOM 2295 C CA . ILE A 1 287 ? -0.465 -14.085 8.026 1.00 93.44 287 ILE A CA 1
ATOM 2296 C C . ILE A 1 287 ? 0.085 -14.178 6.599 1.00 93.44 287 ILE A C 1
ATOM 2298 O O . ILE A 1 287 ? 1.293 -14.294 6.405 1.00 93.44 287 ILE A O 1
ATOM 2302 N N . PHE A 1 288 ? -0.786 -14.088 5.597 1.00 92.38 288 PHE A N 1
ATOM 2303 C CA . PHE A 1 288 ? -0.397 -14.208 4.199 1.00 92.38 288 PHE A CA 1
ATOM 2304 C C . PHE A 1 288 ? 0.470 -13.023 3.721 1.00 92.38 288 PHE A C 1
ATOM 2306 O O . PHE A 1 288 ? 1.473 -13.228 3.038 1.00 92.38 288 PHE A O 1
ATOM 2313 N N . TRP A 1 289 ? 0.179 -11.803 4.182 1.00 95.19 289 TRP A N 1
ATOM 2314 C CA . TRP A 1 289 ? 1.020 -10.617 3.981 1.00 95.19 289 TRP A CA 1
ATOM 2315 C C . TRP A 1 289 ? 2.392 -10.735 4.655 1.00 95.19 289 TRP A C 1
ATOM 2317 O O . TRP A 1 289 ? 3.412 -10.406 4.043 1.00 95.19 289 TRP A O 1
ATOM 2327 N N . LEU A 1 290 ? 2.455 -11.287 5.869 1.00 96.06 290 LEU A N 1
ATOM 2328 C CA . LEU A 1 290 ? 3.722 -11.563 6.550 1.00 96.06 290 LEU A CA 1
ATOM 2329 C C . LEU A 1 290 ? 4.560 -12.622 5.817 1.00 96.06 290 LEU A C 1
ATOM 2331 O O . LEU A 1 290 ? 5.777 -12.470 5.732 1.00 96.06 290 LEU A O 1
ATOM 2335 N N . LEU A 1 291 ? 3.938 -13.650 5.225 1.00 95.81 291 LEU A N 1
ATOM 2336 C CA . LEU A 1 291 ? 4.651 -14.632 4.396 1.00 95.81 291 LEU A CA 1
ATOM 2337 C C . LEU A 1 291 ? 5.308 -13.972 3.176 1.00 95.81 291 LEU A C 1
ATOM 2339 O O . LEU A 1 291 ? 6.489 -14.208 2.924 1.00 95.81 291 LEU A O 1
ATOM 2343 N N . PHE A 1 292 ? 4.590 -13.102 2.457 1.00 95.50 292 PHE A N 1
ATOM 2344 C CA . PHE A 1 292 ? 5.170 -12.366 1.327 1.00 95.50 292 PHE A CA 1
ATOM 2345 C C . PHE A 1 292 ? 6.238 -11.364 1.771 1.00 95.50 292 PHE A C 1
ATOM 2347 O O . PHE A 1 292 ? 7.279 -11.282 1.121 1.00 95.50 292 PHE A O 1
ATOM 2354 N N . THR A 1 293 ? 6.040 -10.680 2.900 1.00 96.94 293 THR A N 1
ATOM 2355 C CA . THR A 1 293 ? 7.038 -9.790 3.521 1.00 96.94 293 THR A CA 1
ATOM 2356 C C . THR A 1 293 ? 8.351 -10.528 3.803 1.00 96.94 293 THR A C 1
ATOM 2358 O O . THR A 1 293 ? 9.434 -10.060 3.446 1.00 96.94 293 THR A O 1
ATOM 2361 N N . ILE A 1 294 ? 8.274 -11.710 4.417 1.00 97.00 294 ILE A N 1
ATOM 2362 C CA . ILE A 1 294 ? 9.460 -12.509 4.742 1.00 97.00 294 ILE A CA 1
ATOM 2363 C C . ILE A 1 294 ? 10.099 -13.061 3.463 1.00 97.00 294 ILE A C 1
ATOM 2365 O O . ILE A 1 294 ? 11.316 -12.974 3.313 1.00 97.00 294 ILE A O 1
ATOM 2369 N N . MET A 1 295 ? 9.303 -13.564 2.517 1.00 95.81 295 MET A N 1
ATOM 2370 C CA . MET A 1 295 ? 9.794 -14.077 1.234 1.00 95.81 295 MET A CA 1
ATOM 2371 C C . MET A 1 295 ? 10.510 -12.996 0.411 1.00 95.81 295 MET A C 1
ATOM 2373 O O . MET A 1 295 ? 11.624 -13.226 -0.045 1.00 95.81 295 MET A O 1
ATOM 2377 N N . GLY A 1 296 ? 9.924 -11.804 0.273 1.00 93.69 296 GLY A N 1
ATOM 2378 C CA . GLY A 1 296 ? 10.534 -10.689 -0.461 1.00 93.69 296 GLY A CA 1
ATOM 2379 C C . GLY A 1 296 ? 11.862 -10.246 0.154 1.00 93.69 296 GLY A C 1
ATOM 2380 O O . GLY A 1 296 ? 12.831 -10.042 -0.568 1.00 93.69 296 GLY A O 1
ATOM 2381 N N . MET A 1 297 ? 11.948 -10.205 1.488 1.00 94.88 297 MET A N 1
ATOM 2382 C CA . MET A 1 297 ? 13.193 -9.908 2.208 1.00 94.88 297 MET A CA 1
ATOM 2383 C C . MET A 1 297 ? 14.294 -10.953 1.954 1.00 94.88 297 MET A C 1
ATOM 2385 O O . MET A 1 297 ? 15.455 -10.586 1.821 1.00 94.88 297 MET A O 1
ATOM 2389 N N . HIS A 1 298 ? 13.951 -12.241 1.836 1.00 94.25 298 HIS A N 1
ATOM 2390 C CA . HIS A 1 298 ? 14.939 -13.295 1.554 1.00 94.25 298 HIS A CA 1
ATOM 2391 C C . HIS A 1 298 ? 15.361 -13.372 0.078 1.00 94.25 298 HIS A C 1
ATOM 2393 O O . HIS A 1 298 ? 16.458 -13.846 -0.201 1.00 94.25 298 HIS A O 1
ATOM 2399 N N . ILE A 1 299 ? 14.509 -12.949 -0.865 1.00 92.50 299 ILE A N 1
ATOM 2400 C CA . ILE A 1 299 ? 14.822 -12.983 -2.306 1.00 92.50 299 ILE A CA 1
ATOM 2401 C C . ILE A 1 299 ? 15.511 -11.684 -2.763 1.00 92.50 299 ILE A C 1
ATOM 2403 O O . ILE A 1 299 ? 16.374 -11.733 -3.636 1.00 92.50 299 ILE A O 1
ATOM 2407 N N . PHE A 1 300 ? 15.136 -10.531 -2.196 1.00 92.75 300 PHE A N 1
ATOM 2408 C CA . PHE A 1 300 ? 15.547 -9.206 -2.685 1.00 92.75 300 PHE A CA 1
ATOM 2409 C C . PHE A 1 300 ? 16.346 -8.361 -1.678 1.00 92.75 300 PHE A C 1
ATOM 2411 O O . PHE A 1 300 ? 16.786 -7.269 -2.034 1.00 92.75 300 PHE A O 1
ATOM 2418 N N . GLY A 1 301 ? 16.509 -8.809 -0.430 1.00 90.81 301 GLY A N 1
ATOM 2419 C CA . GLY A 1 301 ? 17.263 -8.073 0.587 1.00 90.81 301 GLY A CA 1
ATOM 2420 C C . GLY A 1 301 ? 18.777 -8.132 0.364 1.00 90.81 301 GLY A C 1
ATOM 2421 O O . GLY A 1 301 ? 19.318 -9.163 -0.034 1.00 90.81 301 GLY A O 1
ATOM 2422 N N . GLY A 1 302 ? 19.470 -7.025 0.640 1.00 85.38 302 GLY A N 1
ATOM 2423 C CA . GLY A 1 302 ? 20.926 -6.910 0.498 1.00 85.38 302 GLY A CA 1
ATOM 2424 C C . GLY A 1 302 ? 21.406 -6.655 -0.935 1.00 85.38 302 GLY A C 1
ATOM 2425 O O . GLY A 1 302 ? 22.607 -6.714 -1.194 1.00 85.38 302 GLY A O 1
ATOM 2426 N N . ILE A 1 303 ? 20.491 -6.370 -1.865 1.00 84.75 303 ILE A N 1
ATOM 2427 C CA . ILE A 1 303 ? 20.815 -5.999 -3.246 1.00 84.75 303 ILE A CA 1
ATOM 2428 C C . ILE A 1 303 ? 21.021 -4.483 -3.319 1.00 84.75 303 ILE A C 1
ATOM 2430 O O . ILE A 1 303 ? 20.186 -3.711 -2.854 1.00 84.75 303 ILE A O 1
ATOM 2434 N N . TYR A 1 304 ? 22.108 -4.040 -3.955 1.00 76.00 304 TYR A N 1
ATOM 2435 C CA . TYR A 1 304 ? 22.337 -2.623 -4.242 1.00 76.00 304 TYR A CA 1
ATOM 2436 C C . TYR A 1 304 ? 21.361 -2.127 -5.321 1.00 76.00 304 TYR A C 1
ATOM 2438 O O . TYR A 1 304 ? 21.622 -2.243 -6.517 1.00 76.00 304 TYR A O 1
ATOM 2446 N N . LEU A 1 305 ? 20.223 -1.588 -4.883 1.00 74.44 305 LEU A N 1
ATOM 2447 C CA . LEU A 1 305 ? 19.189 -1.006 -5.738 1.00 74.44 305 LEU A CA 1
ATOM 2448 C C . LEU A 1 305 ? 19.382 0.507 -5.901 1.00 74.44 305 LEU A C 1
ATOM 2450 O O . LEU A 1 305 ? 19.862 1.193 -5.001 1.00 74.44 305 LEU A O 1
ATOM 2454 N N . SER A 1 306 ? 18.929 1.047 -7.035 1.00 68.75 306 SER A N 1
ATOM 2455 C CA . SER A 1 306 ? 18.898 2.499 -7.284 1.00 68.75 306 SER A CA 1
ATOM 2456 C C . SER A 1 306 ? 17.846 3.244 -6.449 1.00 68.75 306 SER A C 1
ATOM 2458 O O . SER A 1 306 ? 17.864 4.471 -6.379 1.00 68.75 306 SER A O 1
ATOM 2460 N N . ILE A 1 307 ? 16.919 2.515 -5.820 1.00 68.88 307 ILE A N 1
ATOM 2461 C CA . ILE A 1 307 ? 15.825 3.062 -5.015 1.00 68.88 307 ILE A CA 1
ATOM 2462 C C . ILE A 1 307 ? 16.175 2.963 -3.532 1.00 68.88 307 ILE A C 1
ATOM 2464 O O . ILE A 1 307 ? 16.356 1.876 -2.990 1.00 68.88 307 ILE A O 1
ATOM 2468 N N . ILE A 1 308 ? 16.201 4.120 -2.869 1.00 69.06 308 ILE A N 1
ATOM 2469 C CA . ILE A 1 308 ? 16.519 4.238 -1.440 1.00 69.06 308 ILE A CA 1
ATOM 2470 C C . ILE A 1 308 ? 15.366 3.705 -0.573 1.00 69.06 308 ILE A C 1
ATOM 2472 O O . ILE A 1 308 ? 15.604 3.071 0.453 1.00 69.06 308 ILE A O 1
ATOM 2476 N N . TRP A 1 309 ? 14.110 3.954 -0.965 1.00 80.56 309 TRP A N 1
ATOM 2477 C CA . TRP A 1 309 ? 12.934 3.540 -0.198 1.00 80.56 309 TRP A CA 1
ATOM 2478 C C . TRP A 1 309 ? 11.656 3.479 -1.061 1.00 80.56 309 TRP A C 1
ATOM 2480 O O . TRP A 1 309 ? 11.481 4.347 -1.9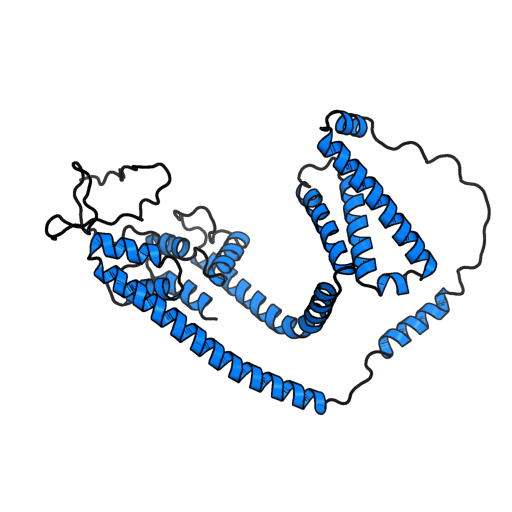18 1.00 80.56 309 TRP A O 1
ATOM 2490 N N . PRO A 1 310 ? 10.730 2.528 -0.816 1.00 85.44 310 PRO A N 1
ATOM 2491 C CA . PRO A 1 310 ? 10.860 1.378 0.081 1.00 85.44 310 PRO A CA 1
ATOM 2492 C C . PRO A 1 310 ? 11.672 0.242 -0.571 1.00 85.44 310 PRO A C 1
ATOM 2494 O O . PRO A 1 310 ? 11.709 0.105 -1.795 1.00 85.44 310 PRO A O 1
ATOM 2497 N N . ASN A 1 311 ? 12.332 -0.580 0.245 1.00 88.50 311 ASN A N 1
ATOM 2498 C CA . ASN A 1 311 ? 13.198 -1.677 -0.204 1.00 88.50 311 ASN A CA 1
ATOM 2499 C C . ASN A 1 311 ? 12.960 -2.971 0.604 1.00 88.50 311 ASN A C 1
ATOM 2501 O O . ASN A 1 311 ? 12.096 -3.010 1.480 1.00 88.50 311 ASN A O 1
ATOM 2505 N N . PHE A 1 312 ? 13.712 -4.035 0.312 1.00 93.62 312 PHE A N 1
ATOM 2506 C CA . PHE A 1 312 ? 13.540 -5.353 0.941 1.00 93.62 312 PHE A CA 1
ATOM 2507 C C . PHE A 1 312 ? 14.601 -5.710 1.997 1.00 93.62 312 PHE A C 1
ATOM 2509 O O . PHE A 1 312 ? 14.551 -6.806 2.547 1.00 93.62 312 PHE A O 1
ATOM 2516 N N . ASP A 1 313 ? 15.522 -4.803 2.333 1.00 91.75 313 ASP A N 1
ATOM 2517 C CA . ASP A 1 313 ? 16.688 -5.113 3.184 1.00 91.75 313 ASP A CA 1
ATOM 2518 C C . ASP A 1 313 ? 16.338 -5.422 4.642 1.00 91.75 313 ASP A C 1
ATOM 2520 O O . ASP A 1 313 ? 17.065 -6.134 5.332 1.00 91.75 313 ASP A O 1
ATOM 2524 N N . THR A 1 314 ? 15.232 -4.864 5.135 1.00 93.56 314 THR A N 1
ATOM 2525 C CA . THR A 1 314 ? 14.768 -5.072 6.509 1.00 93.56 314 THR A CA 1
ATOM 2526 C C . THR A 1 314 ? 13.313 -5.507 6.523 1.00 93.56 314 THR A C 1
ATOM 2528 O O . THR A 1 314 ? 12.531 -5.151 5.639 1.00 93.56 314 THR A O 1
ATOM 2531 N N . PHE A 1 315 ? 12.917 -6.228 7.573 1.00 94.62 315 PHE A N 1
ATOM 2532 C CA . PHE A 1 315 ? 11.545 -6.707 7.731 1.00 94.62 315 PHE A CA 1
ATOM 2533 C C . PHE A 1 315 ? 10.513 -5.571 7.646 1.00 94.62 315 PHE A C 1
ATOM 2535 O O . PHE A 1 315 ? 9.494 -5.727 6.979 1.00 94.62 315 PHE A O 1
ATOM 2542 N N . PHE A 1 316 ? 10.784 -4.414 8.262 1.00 94.12 316 PHE A N 1
ATOM 2543 C CA . PHE A 1 316 ? 9.860 -3.278 8.229 1.00 94.12 316 PHE A CA 1
ATOM 2544 C C . PHE A 1 316 ? 9.809 -2.599 6.851 1.00 94.12 316 PHE A C 1
ATOM 2546 O O . PHE A 1 316 ? 8.721 -2.284 6.374 1.00 94.12 316 PHE A O 1
ATOM 2553 N N . ASN A 1 317 ? 10.947 -2.442 6.163 1.00 92.75 317 ASN A N 1
ATOM 2554 C CA . ASN A 1 317 ? 10.952 -1.908 4.796 1.00 92.75 317 ASN A CA 1
ATOM 2555 C C . ASN A 1 317 ? 10.233 -2.857 3.823 1.00 92.75 317 ASN A C 1
ATOM 2557 O O . ASN A 1 317 ? 9.456 -2.401 2.984 1.00 92.75 317 ASN A O 1
ATOM 2561 N N . SER A 1 318 ? 10.416 -4.172 3.978 1.00 94.88 318 SER A N 1
ATOM 2562 C CA . SER A 1 318 ? 9.695 -5.192 3.210 1.00 94.88 318 SER A CA 1
ATOM 2563 C C . SER A 1 318 ? 8.188 -5.181 3.506 1.00 94.88 318 SER A C 1
ATOM 2565 O O . SER A 1 318 ? 7.369 -5.325 2.595 1.00 94.88 318 SER A O 1
ATOM 2567 N N . LEU A 1 319 ? 7.794 -4.944 4.763 1.00 95.75 319 LEU A N 1
ATOM 2568 C CA . LEU A 1 319 ? 6.390 -4.829 5.168 1.00 95.75 319 LEU A CA 1
ATOM 2569 C C . LEU A 1 319 ? 5.720 -3.634 4.468 1.00 95.75 319 LEU A C 1
ATOM 2571 O O . LEU A 1 319 ? 4.631 -3.772 3.915 1.00 95.75 319 LEU A O 1
ATOM 2575 N N . VAL A 1 320 ? 6.400 -2.483 4.418 1.00 94.25 320 VAL A N 1
ATOM 2576 C CA . VAL A 1 320 ? 5.927 -1.307 3.667 1.00 94.25 320 VAL A CA 1
ATOM 2577 C C . VAL A 1 320 ? 5.947 -1.558 2.156 1.00 94.25 320 VAL A C 1
ATOM 2579 O O . VAL A 1 320 ? 4.982 -1.228 1.474 1.00 94.25 320 VAL A O 1
ATOM 2582 N N . SER A 1 321 ? 6.991 -2.199 1.624 1.00 93.38 321 SER A N 1
ATOM 2583 C CA . SER A 1 321 ? 7.082 -2.561 0.201 1.00 93.38 321 SER A CA 1
ATOM 2584 C C . SER A 1 321 ? 5.897 -3.419 -0.237 1.00 93.38 321 SER A C 1
ATOM 2586 O O . SER A 1 321 ? 5.194 -3.088 -1.186 1.00 93.38 321 SER A O 1
ATOM 2588 N N . THR A 1 322 ? 5.617 -4.494 0.499 1.00 95.19 322 THR A N 1
ATOM 2589 C CA . THR A 1 322 ? 4.493 -5.397 0.213 1.00 95.19 322 THR A CA 1
ATOM 2590 C C . THR A 1 322 ? 3.129 -4.747 0.422 1.00 95.19 322 THR A C 1
ATOM 2592 O O . THR A 1 322 ? 2.200 -5.078 -0.316 1.00 95.19 322 THR A O 1
ATOM 2595 N N . PHE A 1 323 ? 3.007 -3.787 1.344 1.00 94.38 323 PHE A N 1
ATOM 2596 C CA . PHE A 1 323 ? 1.816 -2.945 1.468 1.00 94.38 323 PHE A CA 1
ATOM 2597 C C . PHE A 1 323 ? 1.625 -2.027 0.254 1.00 94.38 323 PHE A C 1
ATOM 2599 O O . PHE A 1 323 ? 0.517 -1.926 -0.266 1.00 94.38 323 PHE A O 1
ATOM 2606 N N . ASN A 1 324 ? 2.686 -1.402 -0.257 1.00 93.00 324 ASN A N 1
ATOM 2607 C CA . ASN A 1 324 ? 2.602 -0.577 -1.463 1.00 93.00 324 ASN A CA 1
ATOM 2608 C C . ASN A 1 324 ? 2.196 -1.414 -2.688 1.00 93.00 324 ASN A C 1
ATOM 2610 O O . ASN A 1 324 ? 1.334 -0.987 -3.453 1.00 93.00 324 ASN A O 1
ATOM 2614 N N . ILE A 1 325 ? 2.707 -2.648 -2.819 1.00 93.56 325 ILE A N 1
ATOM 2615 C CA . ILE A 1 325 ? 2.255 -3.580 -3.867 1.00 93.56 325 ILE A CA 1
ATOM 2616 C C . ILE A 1 325 ? 0.762 -3.933 -3.702 1.00 93.56 325 ILE A C 1
ATOM 2618 O O . ILE A 1 325 ? 0.046 -3.944 -4.699 1.00 93.56 325 ILE A O 1
ATOM 2622 N N . LEU A 1 326 ? 0.263 -4.165 -2.476 1.00 91.62 326 LEU A N 1
ATOM 2623 C CA . LEU A 1 326 ? -1.172 -4.417 -2.230 1.00 91.62 326 LEU A CA 1
ATOM 2624 C C . LEU A 1 326 ? -2.068 -3.248 -2.654 1.00 91.62 326 LEU A C 1
ATOM 2626 O O . LEU A 1 326 ? -3.171 -3.471 -3.145 1.00 91.62 326 LEU A O 1
ATOM 2630 N N . ASN A 1 327 ? -1.610 -2.013 -2.451 1.00 92.19 327 ASN A N 1
ATOM 2631 C CA . ASN A 1 327 ? -2.344 -0.816 -2.865 1.00 92.19 327 ASN A CA 1
ATOM 2632 C C . ASN A 1 327 ? -2.158 -0.487 -4.357 1.00 92.19 327 ASN A C 1
ATOM 2634 O O . ASN A 1 327 ? -2.766 0.466 -4.830 1.00 92.19 327 ASN A O 1
ATOM 2638 N N . LEU A 1 328 ? -1.348 -1.264 -5.092 1.00 91.06 328 LEU A N 1
ATOM 2639 C CA . LEU A 1 328 ? -0.933 -0.983 -6.472 1.00 91.06 328 LEU A CA 1
ATOM 2640 C C . LEU A 1 328 ? -0.245 0.388 -6.614 1.00 91.06 328 LEU A C 1
ATOM 2642 O O . LEU A 1 328 ? -0.377 1.063 -7.626 1.00 91.06 328 LEU A O 1
ATOM 2646 N N . GLU A 1 329 ? 0.528 0.797 -5.608 1.00 88.25 329 GLU A N 1
ATOM 2647 C CA . GLU A 1 329 ? 1.167 2.115 -5.559 1.00 88.25 329 GLU A CA 1
ATOM 2648 C C . GLU A 1 329 ? 2.681 2.014 -5.752 1.00 88.25 329 GLU A C 1
ATOM 2650 O O . GLU A 1 329 ? 3.391 1.409 -4.948 1.00 88.25 329 GLU A O 1
ATOM 2655 N N . ASN A 1 330 ? 3.185 2.628 -6.825 1.00 86.00 330 ASN A N 1
ATOM 2656 C CA . ASN A 1 330 ? 4.610 2.800 -7.150 1.00 86.00 330 ASN A CA 1
ATOM 2657 C C . ASN A 1 330 ? 5.496 1.535 -7.160 1.00 86.00 330 ASN A C 1
ATOM 2659 O O . ASN A 1 330 ? 6.722 1.629 -7.278 1.00 86.00 330 ASN A O 1
ATOM 2663 N N . TYR A 1 331 ? 4.902 0.338 -7.117 1.00 89.19 331 TYR A N 1
ATOM 2664 C CA . TYR A 1 331 ? 5.645 -0.922 -7.170 1.00 89.19 331 TYR A CA 1
ATOM 2665 C C . TYR A 1 331 ? 6.427 -1.088 -8.478 1.00 89.19 331 TYR A C 1
ATOM 2667 O O . TYR A 1 331 ? 7.444 -1.788 -8.503 1.00 89.19 331 TYR A O 1
ATOM 2675 N N . GLN A 1 332 ? 5.979 -0.420 -9.551 1.00 87.19 332 GLN A N 1
ATOM 2676 C CA . GLN A 1 332 ? 6.607 -0.509 -10.862 1.00 87.19 332 GLN A CA 1
ATOM 2677 C C . GLN A 1 332 ? 8.028 0.068 -10.903 1.00 87.19 332 GLN A C 1
ATOM 2679 O O . GLN A 1 332 ? 8.796 -0.291 -11.790 1.00 87.19 332 GLN A O 1
ATOM 2684 N N . ASN A 1 333 ? 8.389 0.911 -9.933 1.00 85.31 333 ASN A N 1
ATOM 2685 C CA . ASN A 1 333 ? 9.746 1.427 -9.803 1.00 85.31 333 ASN A CA 1
ATOM 2686 C C . ASN A 1 333 ? 10.621 0.378 -9.094 1.00 85.31 333 ASN A C 1
ATOM 2688 O O . ASN A 1 333 ? 11.703 0.014 -9.556 1.00 85.31 333 ASN A O 1
ATOM 2692 N N . GLN A 1 334 ? 10.109 -0.185 -7.995 1.00 86.00 334 GLN A N 1
ATOM 2693 C CA . GLN A 1 334 ? 10.829 -1.151 -7.167 1.00 86.00 334 GLN A CA 1
ATOM 2694 C C . GLN A 1 334 ? 11.217 -2.418 -7.940 1.00 86.00 334 GLN A C 1
ATOM 2696 O O . GLN A 1 334 ? 12.389 -2.796 -7.959 1.00 86.00 334 GLN A O 1
ATOM 2701 N N . TRP A 1 335 ? 10.258 -3.060 -8.613 1.00 87.38 335 TRP A N 1
ATOM 2702 C CA . TRP A 1 335 ? 10.515 -4.343 -9.275 1.00 87.38 335 TRP A CA 1
ATOM 2703 C C . TRP A 1 335 ? 11.450 -4.246 -10.482 1.00 87.38 335 TRP A C 1
ATOM 2705 O O . TRP A 1 335 ? 12.069 -5.238 -10.849 1.00 87.38 335 TRP A O 1
ATOM 2715 N N . GLY A 1 336 ? 11.570 -3.064 -11.087 1.00 84.81 336 GLY A N 1
ATOM 2716 C CA . GLY A 1 336 ? 12.361 -2.847 -12.287 1.00 84.81 336 GLY A CA 1
ATOM 2717 C C . GLY A 1 336 ? 13.758 -2.319 -11.967 1.00 84.81 336 GLY A C 1
ATOM 2718 O O . GLY A 1 336 ? 14.710 -2.677 -12.654 1.00 84.81 336 GLY A O 1
ATOM 2719 N N . SER A 1 337 ? 13.928 -1.636 -10.826 1.00 83.69 337 SER A N 1
ATOM 2720 C CA . SER A 1 337 ? 15.241 -1.495 -10.177 1.00 83.69 337 SER A CA 1
ATOM 2721 C C . SER A 1 337 ? 15.821 -2.880 -9.853 1.00 83.69 337 SER A C 1
ATOM 2723 O O . SER A 1 337 ? 16.948 -3.176 -10.239 1.00 83.69 337 SER A O 1
ATOM 2725 N N . ILE A 1 338 ? 15.012 -3.783 -9.276 1.00 87.12 338 ILE A N 1
ATOM 2726 C CA . ILE A 1 338 ? 15.398 -5.191 -9.065 1.00 87.12 338 ILE A CA 1
ATOM 2727 C C . ILE A 1 338 ? 15.647 -5.909 -10.406 1.00 87.12 338 ILE A C 1
ATOM 2729 O O . ILE A 1 338 ? 16.601 -6.682 -10.518 1.00 87.12 338 ILE A O 1
ATOM 2733 N N . ALA A 1 339 ? 14.841 -5.646 -11.442 1.00 87.00 339 ALA A N 1
ATOM 2734 C CA . ALA A 1 339 ? 14.995 -6.304 -12.739 1.00 87.00 339 ALA A CA 1
ATOM 2735 C C . ALA A 1 339 ? 16.267 -5.901 -13.500 1.00 87.00 339 ALA A C 1
ATOM 2737 O O . ALA A 1 339 ? 16.775 -6.709 -14.276 1.00 87.00 339 ALA A O 1
ATOM 2738 N N . ARG A 1 340 ? 16.827 -4.710 -13.249 1.00 81.38 340 ARG A N 1
ATOM 2739 C CA . ARG A 1 340 ? 18.157 -4.331 -13.761 1.00 81.38 340 ARG A CA 1
ATOM 2740 C C . ARG A 1 340 ? 19.284 -5.193 -13.173 1.00 81.38 340 ARG A C 1
ATOM 2742 O O . ARG A 1 340 ? 20.303 -5.364 -13.828 1.00 81.38 340 ARG A O 1
ATOM 2749 N N . THR A 1 341 ? 19.112 -5.750 -11.970 1.00 83.50 341 THR A N 1
ATOM 2750 C CA . THR A 1 341 ? 20.136 -6.580 -11.303 1.00 83.50 341 THR A CA 1
ATOM 2751 C C . THR A 1 341 ? 19.903 -8.085 -11.472 1.00 83.50 341 THR A C 1
ATOM 2753 O O . THR A 1 341 ? 20.866 -8.841 -11.557 1.00 83.50 341 THR A O 1
ATOM 2756 N N . LEU A 1 342 ? 18.643 -8.536 -11.517 1.00 87.38 342 LEU A N 1
ATOM 2757 C CA . LEU A 1 342 ? 18.270 -9.963 -11.543 1.00 87.38 342 LEU A CA 1
ATOM 2758 C C . LEU A 1 342 ? 17.518 -10.404 -12.818 1.00 87.38 342 LEU A C 1
ATOM 2760 O O . LEU A 1 342 ? 17.045 -11.542 -12.896 1.00 87.38 342 LEU A O 1
ATOM 2764 N N . GLY A 1 343 ? 17.362 -9.523 -13.809 1.00 87.88 343 GLY A N 1
ATOM 2765 C CA . GLY A 1 343 ? 16.454 -9.736 -14.940 1.00 87.88 343 GLY A CA 1
ATOM 2766 C C . GLY A 1 343 ? 14.980 -9.699 -14.515 1.00 87.88 343 GLY A C 1
ATOM 2767 O O . GLY A 1 343 ? 14.655 -9.458 -13.361 1.00 87.88 343 GLY A O 1
ATOM 2768 N N . TRP A 1 344 ? 14.046 -9.961 -15.433 1.00 87.94 344 TRP A N 1
ATOM 2769 C CA . TRP A 1 344 ? 12.602 -9.793 -15.170 1.00 87.94 344 TRP A CA 1
ATOM 2770 C C . TRP A 1 344 ? 11.910 -10.959 -14.430 1.00 87.94 344 TRP A C 1
ATOM 2772 O O . TRP A 1 344 ? 10.711 -10.889 -14.165 1.00 87.94 344 TRP A O 1
ATOM 2782 N N . GLY A 1 345 ? 12.638 -12.009 -14.031 1.00 88.25 345 GLY A N 1
ATOM 2783 C CA . GLY A 1 345 ? 12.100 -13.134 -13.241 1.00 88.25 345 GLY A CA 1
ATOM 2784 C C . GLY A 1 345 ? 11.380 -12.740 -11.931 1.00 88.25 345 GLY A C 1
ATOM 2785 O O . GLY A 1 345 ? 10.280 -13.242 -11.682 1.00 88.25 345 GLY A O 1
ATOM 2786 N N . PRO A 1 346 ? 11.914 -11.799 -11.125 1.00 90.38 346 PRO A N 1
ATOM 2787 C CA . PRO A 1 346 ? 11.252 -11.199 -9.966 1.00 90.38 346 PRO A CA 1
ATOM 2788 C C . PRO A 1 346 ? 9.839 -10.671 -10.215 1.00 90.38 346 PRO A C 1
ATOM 2790 O O . PRO A 1 346 ? 9.045 -10.660 -9.278 1.00 90.38 346 PRO A O 1
ATOM 2793 N N . ALA A 1 347 ? 9.466 -10.300 -11.448 1.00 90.94 347 ALA A N 1
ATOM 2794 C CA . ALA A 1 347 ? 8.110 -9.838 -11.751 1.00 90.94 347 ALA A CA 1
ATOM 2795 C C . ALA A 1 347 ? 7.030 -10.867 -11.372 1.00 90.94 347 ALA A C 1
ATOM 2797 O O . ALA A 1 347 ? 5.926 -10.487 -10.973 1.00 90.94 347 ALA A O 1
ATOM 2798 N N . ALA A 1 348 ? 7.369 -12.162 -11.399 1.00 92.88 348 ALA A N 1
ATOM 2799 C CA . ALA A 1 348 ? 6.493 -13.227 -10.929 1.00 92.88 348 ALA A CA 1
ATOM 2800 C C . ALA A 1 348 ? 6.092 -13.049 -9.454 1.00 92.88 348 ALA A C 1
ATOM 2802 O O . ALA A 1 348 ? 4.924 -13.242 -9.141 1.00 92.88 348 ALA A O 1
ATOM 2803 N N . TYR A 1 349 ? 6.996 -12.625 -8.560 1.00 94.62 349 TYR A N 1
ATOM 2804 C CA . TYR A 1 349 ? 6.673 -12.370 -7.146 1.00 94.62 349 TYR A CA 1
ATOM 2805 C C . TYR A 1 349 ? 5.573 -11.307 -7.003 1.00 94.62 349 TYR A C 1
ATOM 2807 O O . TYR A 1 349 ? 4.603 -11.517 -6.277 1.00 94.62 349 TYR A O 1
ATOM 2815 N N . TYR A 1 350 ? 5.695 -10.200 -7.740 1.00 93.88 350 TYR A N 1
ATOM 2816 C CA . TYR A 1 350 ? 4.754 -9.078 -7.696 1.00 93.88 350 TYR A CA 1
ATOM 2817 C C . TYR A 1 350 ? 3.390 -9.460 -8.271 1.00 93.88 350 TYR A C 1
ATOM 2819 O O . TYR A 1 350 ? 2.372 -9.265 -7.614 1.00 93.88 350 TYR A O 1
ATOM 2827 N N . ILE A 1 351 ? 3.366 -10.069 -9.461 1.00 93.12 351 ILE A N 1
ATOM 2828 C CA . ILE A 1 351 ? 2.130 -10.539 -10.110 1.00 93.12 351 ILE A CA 1
ATOM 2829 C C . ILE A 1 351 ? 1.430 -11.578 -9.224 1.00 93.12 351 ILE A C 1
ATOM 2831 O O . ILE A 1 351 ? 0.221 -11.503 -9.008 1.00 93.12 351 ILE A O 1
ATOM 2835 N N . ILE A 1 352 ? 2.197 -12.515 -8.654 1.00 93.44 352 ILE A N 1
ATOM 2836 C CA . ILE A 1 352 ? 1.680 -13.517 -7.721 1.00 93.44 352 ILE A CA 1
ATOM 2837 C C . ILE A 1 352 ? 1.162 -12.877 -6.435 1.00 93.44 352 ILE A C 1
ATOM 2839 O O . ILE A 1 352 ? 0.241 -13.445 -5.868 1.00 93.44 352 ILE A O 1
ATOM 2843 N N . TRP A 1 353 ? 1.724 -11.769 -5.946 1.00 93.50 353 TRP A N 1
ATOM 2844 C CA . TRP A 1 353 ? 1.234 -11.088 -4.742 1.00 93.50 353 TRP A CA 1
ATOM 2845 C C . TRP A 1 353 ? -0.065 -10.311 -5.009 1.00 93.50 353 TRP A C 1
ATOM 2847 O O . TRP A 1 353 ? -1.002 -10.403 -4.223 1.00 93.50 353 TRP A O 1
ATOM 2857 N N . ILE A 1 354 ? -0.153 -9.632 -6.158 1.00 91.12 354 ILE A N 1
ATOM 2858 C CA . ILE A 1 354 ? -1.325 -8.848 -6.588 1.00 91.12 354 ILE A CA 1
ATOM 2859 C C . ILE A 1 354 ? -2.569 -9.730 -6.835 1.00 91.12 354 ILE A C 1
ATOM 2861 O O . ILE A 1 354 ? -3.695 -9.282 -6.635 1.00 91.12 354 ILE A O 1
ATOM 2865 N N . LEU A 1 355 ? -2.392 -10.983 -7.266 1.00 87.62 355 LEU A N 1
ATOM 2866 C CA . LEU A 1 355 ? -3.477 -11.893 -7.676 1.00 87.62 355 LEU A CA 1
ATOM 2867 C C . LEU A 1 355 ? -4.176 -12.683 -6.541 1.00 87.62 355 LEU A C 1
ATOM 2869 O O . LEU A 1 355 ? -4.862 -13.665 -6.838 1.00 87.62 355 LEU A O 1
ATOM 2873 N N . ARG A 1 356 ? -3.959 -12.351 -5.263 1.00 77.19 356 ARG A N 1
ATOM 2874 C CA . ARG A 1 356 ? -4.221 -13.269 -4.129 1.00 77.19 356 ARG A CA 1
ATOM 2875 C C . ARG A 1 356 ? -5.552 -13.106 -3.407 1.00 77.19 356 ARG A C 1
ATOM 2877 O O . ARG A 1 356 ? -6.055 -11.970 -3.306 1.00 77.19 356 ARG A O 1
#

InterPro domains:
  IPR005821 Ion transport domain [PF00520] (46-119)
  IPR005821 Ion transport domain [PF00520] (200-354)
  IPR027359 Voltage-dependent channel domain superfamily [G3DSA:1.20.120.350] (177-265)
  IPR043203 Voltage-gated cation channel calcium and sodium [PTHR10037] (203-355)

Foldseek 3Di:
DDPPPCPPDPDPDDDSLQAAAEAPPDDDDFADHDPPVDGHDDDPARPDLQAQDDPDPVSVVLRLVCLLLVHCLVSSLNNCCNYPNNVSNVVSVVSNVCSVVPVVVVVVVVCVVVVVVVVVVVVVVVVVDDPPPVPVPVVVVVVVVVVVPVVPPDDDDDDDDPDDDPDPPPPVVNVVVLVPDDPVRNVVVVVLVVVLVVLVVVLVVVCVVVPPVVQVVDVLSVLSVVLSVLVVVCVVCVVPPPVVVSVVCPVCVVVNVCVVVPPSVVVVVVCVVCVVVCVVVVVVVVVVLLVLLVVQLVVFAPDPFPDPAQGNNDSVSSSVLLVCLCVSHNVSSHQSSVCVVVNNPSVCSSVVSNVD

Secondary structure (DSSP, 8-state):
---------SSTTS-TTS-----TTS-SS-SPPPPTT------SS---SS---SSSHHHHHHHHHHHHTTSSHHHHHHHHHHHT-THHHHHHHHHHHHHHHHHHHHHHHHHHHHHHHHHHHHHHHHHHS----TTHHHHHHHHHHHHHHTTS----------SS-------HHHHHHHHTS-HHHHHHHHHHHHHHHHHHHHHHHHHHHH-HHHHTTSHHHHHHHHHHHHHHHHHHTTT-TTTHHHHHGGGGGGGGGGGT-HHHHHHHHHHHHHHHHHHHHHHHHHHHHHHHHHHHHHHHTT---S--SS-SSSHHHHHHHHHHHHTT-SHHHHHHHHHHHH-STTHHHHHHHHT-

Organism: NCBI:txid1157962

Sequence (356 aa):
MDINDSWVYEQKGDDPDMFGCSTSTKEGWWWRECPSNYNCITTAESTAVNAAGFHNAGLAFITNWQIMTLTGWTFNMFRTIDNSSPFAGIYSYLLVLVSSYFLVNLFLAVLKVKFAKAQSIFMAKQALMPHSKAKNTFQKFFSSVGSRVSAMSHRSSRNSLMNGLVGPAVPEDAAAAMATMDIYEFSEFISDLTWWQRTYLIMQFRAFGFGFWLYRSDPFNVFDLIMVSLAYLEIILYRVQGLSALRALRALRVLKMFRYLKSLRKIGEVLIASFGNFASIMVVLIIFWLLFTIMGMHIFGGIYLSIIWPNFDTFFNSLVSTFNILNLENYQNQWGSIARTLGWGPAAYYIIWILR

Radius of gyration: 31.76 Å; chains: 1; bounding box: 68×57×102 Å